Protein AF-A0A7W4DZJ8-F1 (afdb_monomer)

Structure (mmCIF, N/CA/C/O backbone):
data_AF-A0A7W4DZJ8-F1
#
_entry.id   AF-A0A7W4DZJ8-F1
#
loop_
_atom_site.group_PDB
_atom_site.id
_atom_site.type_symbol
_atom_site.label_atom_id
_atom_site.label_alt_id
_atom_site.label_comp_id
_atom_site.label_asym_id
_atom_site.label_entity_id
_atom_site.label_seq_id
_atom_site.pdbx_PDB_ins_code
_atom_site.Cartn_x
_atom_site.Cartn_y
_atom_site.Cartn_z
_atom_site.occupancy
_atom_site.B_iso_or_equiv
_atom_site.auth_seq_id
_atom_site.auth_comp_id
_atom_site.auth_asym_id
_atom_site.auth_atom_id
_atom_site.pdbx_PDB_model_num
ATOM 1 N N . MET A 1 1 ? 54.616 -57.781 -28.306 1.00 42.03 1 MET A N 1
ATOM 2 C CA . MET A 1 1 ? 53.336 -57.749 -27.559 1.00 42.03 1 MET A CA 1
ATOM 3 C C . MET A 1 1 ? 52.437 -56.735 -28.265 1.00 42.03 1 MET A C 1
ATOM 5 O O . MET A 1 1 ? 52.735 -55.557 -28.210 1.00 42.03 1 MET A O 1
ATOM 9 N N . LYS A 1 2 ? 51.812 -57.168 -29.366 1.00 42.47 2 LYS A N 1
ATOM 10 C CA . LYS A 1 2 ? 50.374 -57.467 -29.560 1.00 42.47 2 LYS A CA 1
ATOM 11 C C . LYS A 1 2 ? 49.484 -56.211 -29.502 1.00 42.47 2 LYS A C 1
ATOM 13 O O . LYS A 1 2 ? 49.205 -55.675 -28.442 1.00 42.47 2 LYS A O 1
ATOM 18 N N . LYS A 1 3 ? 49.121 -55.786 -30.716 1.00 45.34 3 LYS A N 1
ATOM 19 C CA . LYS A 1 3 ? 48.335 -54.623 -31.135 1.00 45.34 3 LYS A CA 1
ATOM 20 C C . LYS A 1 3 ? 46.878 -54.779 -30.687 1.00 45.34 3 LYS A C 1
ATOM 22 O O . LYS A 1 3 ? 46.276 -55.808 -30.988 1.00 45.34 3 LYS A O 1
ATOM 27 N N . THR A 1 4 ? 46.316 -53.776 -30.023 1.00 54.75 4 THR A N 1
ATOM 28 C CA . THR A 1 4 ? 44.876 -53.692 -29.753 1.00 54.75 4 THR A CA 1
ATOM 29 C C . THR A 1 4 ? 44.178 -53.023 -30.931 1.00 54.75 4 THR A C 1
ATOM 31 O O . THR A 1 4 ? 44.552 -51.942 -31.379 1.00 54.75 4 THR A O 1
ATOM 34 N N . VAL A 1 5 ? 43.216 -53.760 -31.473 1.00 51.88 5 VAL A N 1
ATOM 35 C CA . VAL A 1 5 ? 42.464 -53.492 -32.695 1.00 51.88 5 VAL A CA 1
ATOM 36 C C . VAL A 1 5 ? 41.168 -52.748 -32.368 1.00 51.88 5 VAL A C 1
ATOM 38 O O . VAL A 1 5 ? 40.548 -52.969 -31.332 1.00 51.88 5 VAL A O 1
ATOM 41 N N . LEU A 1 6 ? 40.803 -51.881 -33.310 1.00 42.62 6 LEU A N 1
ATOM 42 C CA . LEU A 1 6 ? 39.601 -51.066 -33.453 1.00 42.62 6 LEU A CA 1
ATOM 43 C C . LEU A 1 6 ? 38.335 -51.929 -33.666 1.00 42.62 6 LEU A C 1
ATOM 45 O O . LEU A 1 6 ? 38.299 -52.720 -34.604 1.00 42.62 6 LEU A O 1
ATOM 49 N N . VAL A 1 7 ? 37.296 -51.743 -32.849 1.00 45.31 7 VAL A N 1
ATOM 50 C CA . VAL A 1 7 ? 35.932 -52.313 -32.975 1.00 45.31 7 VAL A CA 1
ATOM 51 C C . VAL A 1 7 ? 35.029 -51.337 -32.197 1.00 45.31 7 VAL A C 1
ATOM 53 O O . VAL A 1 7 ? 35.380 -50.994 -31.077 1.00 45.31 7 VAL A O 1
ATOM 56 N N . LEU A 1 8 ? 33.889 -50.800 -32.629 1.00 42.22 8 LEU A N 1
ATOM 57 C CA . LEU A 1 8 ? 33.060 -50.932 -33.821 1.00 42.22 8 LEU A CA 1
ATOM 58 C C . LEU A 1 8 ? 31.988 -49.838 -33.680 1.00 42.22 8 LEU A C 1
ATOM 60 O O . LEU A 1 8 ? 31.251 -49.817 -32.697 1.00 42.22 8 LEU A O 1
ATOM 64 N N . GLY A 1 9 ? 31.925 -48.918 -34.638 1.00 46.25 9 GLY A N 1
ATOM 65 C CA . GLY A 1 9 ? 30.785 -48.022 -34.790 1.00 46.25 9 GLY A CA 1
ATOM 66 C C . GLY A 1 9 ? 29.652 -48.739 -35.520 1.00 46.25 9 GLY A C 1
ATOM 67 O O . GLY A 1 9 ? 29.878 -49.327 -36.575 1.00 46.25 9 GLY A O 1
ATOM 68 N N . CYS A 1 10 ? 28.443 -48.666 -34.969 1.00 44.75 10 CYS A N 1
ATOM 69 C CA . CYS A 1 10 ? 27.182 -48.806 -35.698 1.00 44.75 10 CYS A CA 1
ATOM 70 C C . CYS A 1 10 ? 26.068 -48.153 -34.873 1.00 44.75 10 CYS A C 1
ATOM 72 O O . CYS A 1 10 ? 25.378 -48.806 -34.095 1.00 44.75 10 CYS A O 1
ATOM 74 N N . LEU A 1 11 ? 25.921 -46.836 -35.028 1.00 44.94 11 LEU A N 1
ATOM 75 C CA . LEU A 1 11 ? 24.732 -46.111 -34.600 1.00 44.94 11 LEU A CA 1
ATOM 76 C C . LEU A 1 11 ? 23.752 -46.161 -35.777 1.00 44.94 11 LEU A C 1
ATOM 78 O O . LEU A 1 11 ? 23.861 -45.383 -36.722 1.00 44.94 11 LEU A O 1
ATOM 82 N N . LEU A 1 12 ? 22.855 -47.145 -35.756 1.00 47.66 12 LEU A N 1
ATOM 83 C CA . LEU A 1 12 ? 21.749 -47.256 -36.700 1.00 47.66 12 LEU A CA 1
ATOM 84 C C . LEU A 1 12 ? 20.459 -46.940 -35.938 1.00 47.66 12 LEU A C 1
ATOM 86 O O . LEU A 1 12 ? 19.881 -47.806 -35.289 1.00 47.66 12 LEU A O 1
ATOM 90 N N . ALA A 1 13 ? 20.019 -45.688 -36.005 1.00 53.75 13 ALA A N 1
ATOM 91 C CA . ALA A 1 13 ? 18.647 -45.311 -35.693 1.00 53.75 13 ALA A CA 1
ATOM 92 C C . ALA A 1 13 ? 18.117 -44.516 -36.885 1.00 53.75 13 ALA A C 1
ATOM 94 O O . ALA A 1 13 ? 18.217 -43.294 -36.956 1.00 53.75 13 ALA A O 1
ATOM 95 N N . ILE A 1 14 ? 17.611 -45.258 -37.867 1.00 57.06 14 ILE A N 1
ATOM 96 C CA . ILE A 1 14 ? 16.757 -44.724 -38.917 1.00 57.06 14 ILE A CA 1
ATOM 97 C C . ILE A 1 14 ? 15.360 -44.604 -38.304 1.00 57.06 14 ILE A C 1
ATOM 99 O O . ILE A 1 14 ? 14.692 -45.611 -38.084 1.00 57.06 14 ILE A O 1
ATOM 103 N N . GLY A 1 15 ? 14.934 -43.376 -38.028 1.00 46.50 15 GLY A N 1
ATOM 104 C CA . GLY A 1 15 ? 13.532 -43.026 -37.830 1.00 46.50 15 GLY A CA 1
ATOM 105 C C . GLY A 1 15 ? 13.077 -42.165 -39.001 1.00 46.50 15 GLY A C 1
ATOM 106 O O . GLY A 1 15 ? 13.267 -40.953 -38.981 1.00 46.50 15 GLY A O 1
ATOM 107 N N . PHE A 1 16 ? 12.519 -42.788 -40.041 1.00 53.34 16 PHE A N 1
ATOM 108 C CA . PHE A 1 16 ? 11.769 -42.079 -41.078 1.00 53.34 16 PHE A CA 1
ATOM 109 C C . PHE A 1 16 ? 10.323 -41.907 -40.628 1.00 53.34 16 PHE A C 1
ATOM 111 O O . PHE A 1 16 ? 9.666 -42.902 -40.348 1.00 53.34 16 PHE A O 1
ATOM 118 N N . SER A 1 17 ? 9.850 -40.663 -40.657 1.00 43.50 17 SER A N 1
ATOM 119 C CA . SER A 1 17 ? 8.515 -40.195 -41.076 1.00 43.50 17 SER A CA 1
ATOM 120 C C . SER A 1 17 ? 8.267 -38.900 -40.305 1.00 43.50 17 SER A C 1
ATOM 122 O O . SER A 1 17 ? 8.306 -38.910 -39.085 1.00 43.50 17 SER A O 1
ATOM 124 N N . SER A 1 18 ? 8.062 -37.737 -40.895 1.00 46.91 18 SER A N 1
ATOM 125 C CA . SER A 1 18 ? 7.479 -37.415 -42.187 1.00 46.91 18 SER A CA 1
ATOM 126 C C . SER A 1 18 ? 7.852 -35.969 -42.495 1.00 46.91 18 SER A C 1
ATOM 128 O O . SER A 1 18 ? 7.723 -35.107 -41.626 1.00 46.91 18 SER A O 1
ATOM 130 N N . VAL A 1 19 ? 8.251 -35.684 -43.734 1.00 52.53 19 VAL A N 1
ATOM 131 C CA . VAL A 1 19 ? 8.155 -34.324 -44.266 1.00 52.53 19 VAL A CA 1
ATOM 132 C C . VAL A 1 19 ? 6.667 -34.052 -44.449 1.00 52.53 19 VAL A C 1
ATOM 134 O O . VAL A 1 19 ? 6.079 -34.409 -45.465 1.00 52.53 19 VAL A O 1
ATOM 137 N N . SER A 1 20 ? 6.045 -33.480 -43.423 1.00 40.03 20 SER A N 1
ATOM 138 C CA . SER A 1 20 ? 4.845 -32.682 -43.615 1.00 40.03 20 SER A CA 1
ATOM 139 C C . SER A 1 20 ? 5.325 -31.247 -43.720 1.00 40.03 20 SER A C 1
ATOM 141 O O . SER A 1 20 ? 5.751 -30.646 -42.735 1.00 40.03 20 SER A O 1
ATOM 143 N N . CYS A 1 21 ? 5.329 -30.719 -44.942 1.00 53.19 21 CYS A N 1
ATOM 144 C CA . CYS A 1 21 ? 5.393 -29.287 -45.165 1.00 53.19 21 CYS A CA 1
ATOM 145 C C . CYS A 1 21 ? 4.094 -28.682 -44.629 1.00 53.19 21 CYS A C 1
ATOM 147 O O . CYS A 1 21 ? 3.178 -28.421 -45.401 1.00 53.19 21 CYS A O 1
ATOM 149 N N . ASN A 1 22 ? 4.013 -28.457 -43.320 1.00 42.78 22 ASN A N 1
ATOM 150 C CA . ASN A 1 22 ? 3.198 -27.367 -42.832 1.00 42.78 22 ASN A CA 1
ATOM 151 C C . ASN A 1 22 ? 4.156 -26.225 -42.542 1.00 42.78 22 ASN A C 1
ATOM 153 O O . ASN A 1 22 ? 5.030 -26.315 -41.681 1.00 42.78 22 ASN A O 1
ATOM 157 N N . ARG A 1 23 ? 4.035 -25.183 -43.353 1.00 50.84 23 ARG A N 1
ATOM 158 C CA . ARG A 1 23 ? 4.658 -23.893 -43.120 1.00 50.84 23 ARG A CA 1
ATOM 159 C C . ARG A 1 23 ? 3.919 -23.268 -41.941 1.00 50.84 23 ARG A C 1
ATOM 161 O O . ARG A 1 23 ? 3.026 -22.452 -42.125 1.00 50.84 23 ARG A O 1
ATOM 168 N N . ASP A 1 24 ? 4.215 -23.772 -40.753 1.00 48.94 24 ASP A N 1
ATOM 169 C CA . ASP A 1 24 ? 3.782 -23.183 -39.501 1.00 48.94 24 ASP A CA 1
ATOM 170 C C . ASP A 1 24 ? 4.838 -22.137 -39.159 1.00 48.94 24 ASP A C 1
ATOM 172 O O . ASP A 1 24 ? 5.795 -22.396 -38.429 1.00 48.94 24 ASP A O 1
ATOM 176 N N . ASP A 1 25 ? 4.729 -20.975 -39.812 1.00 55.88 25 ASP A N 1
ATOM 177 C CA . ASP A 1 25 ? 5.452 -19.761 -39.435 1.00 55.88 25 ASP A CA 1
ATOM 178 C C . ASP A 1 25 ? 4.869 -19.294 -38.087 1.00 55.88 25 ASP A C 1
ATOM 180 O O . 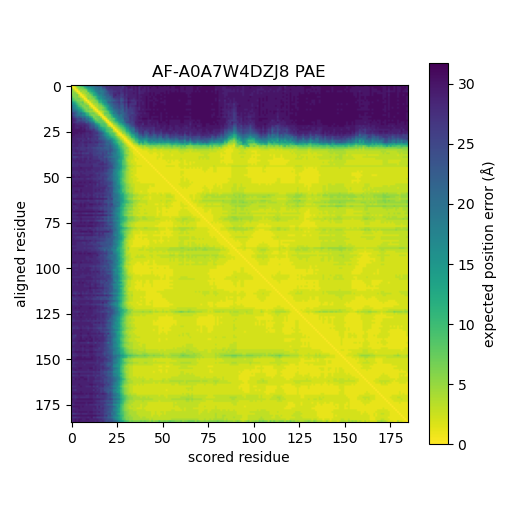ASP A 1 25 ? 4.180 -18.278 -37.983 1.00 55.88 25 ASP A O 1
ATOM 184 N N . GLY A 1 26 ? 5.105 -20.102 -37.050 1.00 52.28 26 GLY A N 1
ATOM 185 C CA . GLY A 1 26 ? 4.853 -19.780 -35.664 1.00 52.28 26 GLY A CA 1
ATOM 186 C C . GLY A 1 26 ? 5.760 -18.619 -35.317 1.00 52.28 26 GLY A C 1
ATOM 187 O O . GLY A 1 26 ? 6.958 -18.787 -35.081 1.00 52.28 26 GLY A O 1
ATOM 188 N N . MET A 1 27 ? 5.187 -17.419 -35.350 1.00 62.69 27 MET A N 1
ATOM 189 C CA . MET A 1 27 ? 5.759 -16.240 -34.722 1.00 62.69 27 MET A CA 1
ATOM 190 C C . MET A 1 27 ? 6.300 -16.681 -33.3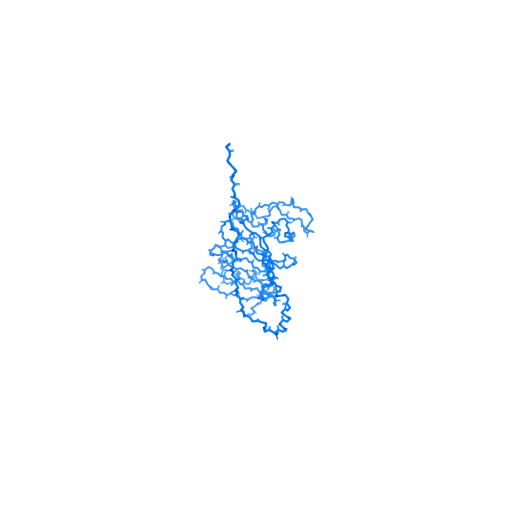53 1.00 62.69 27 MET A C 1
ATOM 192 O O . MET A 1 27 ? 5.555 -17.354 -32.637 1.00 62.69 27 MET A O 1
ATOM 196 N N . PRO A 1 28 ? 7.569 -16.400 -32.999 1.00 54.75 28 PRO A N 1
ATOM 197 C CA . PRO A 1 28 ? 8.095 -16.837 -31.717 1.00 54.75 28 PRO A CA 1
ATOM 198 C C . PRO A 1 28 ? 7.158 -16.302 -30.639 1.00 54.75 28 PRO A C 1
ATOM 200 O O . PRO A 1 28 ? 6.971 -15.091 -30.518 1.00 54.75 28 PRO A O 1
ATOM 203 N N . GLU A 1 29 ? 6.503 -17.217 -29.932 1.00 58.19 29 GLU A N 1
ATOM 204 C CA . GLU A 1 29 ? 5.637 -16.887 -28.816 1.00 58.19 29 GLU A CA 1
ATOM 205 C C . GLU A 1 29 ? 6.534 -16.188 -27.796 1.00 58.19 29 GLU A C 1
ATOM 207 O O . GLU A 1 29 ? 7.437 -16.797 -27.218 1.00 58.19 29 GLU A O 1
ATOM 212 N N . THR A 1 30 ? 6.393 -14.866 -27.678 1.00 61.78 30 THR A N 1
ATOM 213 C CA . THR A 1 30 ? 7.177 -14.078 -26.733 1.00 61.78 30 THR A CA 1
ATOM 214 C C . THR A 1 30 ? 6.799 -14.562 -25.344 1.00 61.78 30 THR A C 1
ATOM 216 O O . THR A 1 30 ? 5.754 -14.186 -24.819 1.00 61.78 30 THR A O 1
ATOM 219 N N . VAL A 1 31 ? 7.627 -15.427 -24.761 1.00 69.06 31 VAL A N 1
ATOM 220 C CA . VAL A 1 31 ? 7.410 -15.918 -23.404 1.00 69.06 31 VAL A CA 1
ATOM 221 C C . VAL A 1 31 ? 7.549 -14.720 -22.469 1.00 69.06 31 VAL A C 1
ATOM 223 O O . VAL A 1 31 ? 8.634 -14.169 -22.281 1.00 69.06 31 VAL A O 1
ATOM 226 N N . LEU A 1 32 ? 6.418 -14.282 -21.928 1.00 76.12 32 LEU A N 1
ATOM 227 C CA . LEU A 1 32 ? 6.341 -13.234 -20.924 1.00 76.12 32 LEU A CA 1
ATOM 228 C C . LEU A 1 32 ? 6.778 -13.852 -19.593 1.00 76.12 32 LEU A C 1
ATOM 230 O O . LEU A 1 32 ? 6.032 -14.616 -18.987 1.00 76.12 32 LEU A O 1
ATOM 234 N N . VAL A 1 33 ? 8.018 -13.577 -19.185 1.00 82.69 33 VAL A N 1
ATOM 235 C CA . VAL A 1 33 ? 8.611 -14.115 -17.953 1.00 82.69 33 VAL A CA 1
ATOM 236 C C . VAL A 1 33 ? 8.757 -13.001 -16.928 1.00 82.69 33 VAL A C 1
ATOM 238 O O . VAL A 1 33 ? 9.335 -11.954 -17.225 1.00 82.69 33 VAL A O 1
ATOM 241 N N . ASP A 1 34 ? 8.238 -13.236 -15.727 1.00 89.88 34 ASP A N 1
ATOM 242 C CA . ASP A 1 34 ? 8.450 -12.357 -14.582 1.00 89.88 34 ASP A CA 1
ATOM 243 C C . ASP A 1 34 ? 9.920 -12.393 -14.148 1.00 89.88 34 ASP A C 1
ATOM 245 O O . ASP A 1 34 ? 10.561 -13.446 -14.121 1.00 89.88 34 ASP A O 1
ATOM 249 N N . THR A 1 35 ? 10.460 -11.238 -13.772 1.00 94.62 35 THR A N 1
ATOM 250 C CA . THR A 1 35 ? 11.885 -11.085 -13.475 1.00 94.62 35 THR A CA 1
ATOM 251 C C . THR A 1 35 ? 12.092 -10.697 -12.022 1.00 94.62 35 THR A C 1
ATOM 253 O O . THR A 1 35 ? 11.618 -9.650 -11.584 1.00 94.62 35 THR A O 1
ATOM 256 N N . THR A 1 36 ? 12.871 -11.480 -11.277 1.00 97.00 36 THR A N 1
ATOM 257 C CA . THR A 1 36 ? 13.382 -11.052 -9.968 1.00 97.00 36 THR A CA 1
ATOM 258 C C . THR A 1 36 ? 14.365 -9.898 -10.152 1.00 97.00 36 THR A C 1
ATOM 260 O O . THR A 1 36 ? 15.336 -10.022 -10.898 1.00 97.00 36 THR A O 1
ATOM 263 N N . ILE A 1 37 ? 14.133 -8.789 -9.456 1.00 97.44 37 ILE A N 1
ATOM 264 C CA . ILE A 1 37 ? 14.987 -7.592 -9.477 1.00 97.44 37 ILE A CA 1
ATOM 265 C C . ILE A 1 37 ? 15.454 -7.250 -8.060 1.00 97.44 37 ILE A C 1
ATOM 267 O O . ILE A 1 37 ? 14.989 -7.838 -7.082 1.00 97.44 37 ILE A O 1
ATOM 271 N N . GLN A 1 38 ? 16.382 -6.306 -7.924 1.00 97.75 38 GLN A N 1
ATOM 272 C CA . GLN A 1 38 ? 16.761 -5.786 -6.614 1.00 97.75 38 GLN A CA 1
ATOM 273 C C . GLN A 1 38 ? 15.809 -4.664 -6.189 1.00 97.75 38 GLN A C 1
ATOM 275 O O . GLN A 1 38 ? 15.272 -3.927 -7.012 1.00 97.75 38 GLN A O 1
ATOM 280 N N . ARG A 1 39 ? 15.649 -4.466 -4.875 1.00 97.56 39 ARG A N 1
ATOM 281 C CA . ARG A 1 39 ? 14.892 -3.329 -4.317 1.00 97.56 39 ARG A CA 1
ATOM 282 C C . ARG A 1 39 ? 15.406 -1.977 -4.826 1.00 97.56 39 ARG A C 1
ATOM 284 O O . ARG A 1 39 ? 14.614 -1.067 -5.029 1.00 97.56 39 ARG A O 1
ATOM 291 N N . SER A 1 40 ? 16.714 -1.860 -5.061 1.00 97.06 40 SER A N 1
ATOM 292 C CA . SER A 1 40 ? 17.349 -0.658 -5.618 1.00 97.06 40 SER A CA 1
ATOM 293 C C . SER A 1 40 ? 16.912 -0.323 -7.044 1.00 97.06 40 SER A C 1
ATOM 295 O O . SER A 1 40 ? 17.101 0.812 -7.471 1.00 97.06 40 SER A O 1
ATOM 297 N N . ASP A 1 41 ? 16.348 -1.292 -7.767 1.00 97.69 41 ASP A N 1
ATOM 298 C CA . ASP A 1 41 ? 15.883 -1.117 -9.143 1.00 97.69 41 ASP A CA 1
ATOM 299 C C . ASP A 1 41 ? 14.440 -0.582 -9.194 1.00 97.69 41 ASP A C 1
ATOM 301 O O . ASP A 1 41 ? 13.943 -0.229 -10.265 1.00 97.69 41 ASP A O 1
ATOM 305 N N . LEU A 1 42 ? 13.753 -0.512 -8.045 1.00 98.44 42 LEU A N 1
ATOM 306 C CA . LEU A 1 42 ? 12.418 0.067 -7.953 1.00 98.44 42 LEU A CA 1
ATOM 307 C C . LEU A 1 42 ? 12.450 1.585 -8.179 1.00 98.44 42 LEU A C 1
ATOM 309 O O . LEU A 1 42 ? 13.406 2.266 -7.791 1.00 98.44 42 LEU A O 1
ATOM 313 N N . PRO A 1 43 ? 11.357 2.159 -8.712 1.00 98.44 43 PRO A N 1
ATOM 314 C CA . PRO A 1 43 ? 11.128 3.592 -8.622 1.00 98.44 43 PRO A CA 1
ATOM 315 C C . PRO A 1 43 ? 11.275 4.087 -7.176 1.00 98.44 43 PRO A C 1
ATOM 317 O O . PRO A 1 43 ? 10.792 3.470 -6.228 1.00 98.44 43 PRO A O 1
ATOM 320 N N . LYS A 1 44 ? 11.928 5.233 -6.989 1.00 98.25 44 LYS A N 1
ATOM 321 C CA . LYS A 1 44 ? 12.272 5.737 -5.649 1.00 98.25 44 LYS A CA 1
ATOM 322 C C . LYS A 1 44 ? 11.054 6.048 -4.778 1.00 98.25 44 LYS A C 1
ATOM 324 O O . LYS A 1 44 ? 11.122 5.914 -3.565 1.00 98.25 44 LYS A O 1
ATOM 329 N N . ASN A 1 45 ? 9.938 6.445 -5.381 1.00 96.31 45 ASN A N 1
ATOM 330 C CA . ASN A 1 45 ? 8.657 6.619 -4.694 1.00 96.31 45 ASN A CA 1
ATOM 331 C C . ASN A 1 45 ? 8.040 5.288 -4.229 1.00 96.31 45 ASN A C 1
ATOM 333 O O . ASN A 1 45 ? 7.404 5.268 -3.178 1.00 96.31 45 ASN A O 1
ATOM 337 N N . ALA A 1 46 ? 8.278 4.178 -4.936 1.00 98.50 46 ALA A N 1
ATOM 338 C CA . ALA A 1 46 ? 7.924 2.848 -4.442 1.00 98.50 46 ALA A CA 1
ATOM 339 C C . ALA A 1 46 ? 8.798 2.471 -3.238 1.00 98.50 46 ALA A C 1
ATOM 341 O O . ALA A 1 46 ? 8.282 2.085 -2.188 1.00 98.50 46 ALA A O 1
ATOM 342 N N . ASP A 1 47 ? 10.119 2.669 -3.347 1.00 98.62 47 ASP A N 1
ATOM 343 C CA . ASP A 1 47 ? 11.029 2.417 -2.225 1.00 98.62 47 ASP A CA 1
ATOM 344 C C . ASP A 1 47 ? 10.764 3.335 -1.023 1.00 98.62 47 ASP A C 1
ATOM 346 O O . ASP A 1 47 ? 10.960 2.929 0.119 1.00 98.62 47 ASP A O 1
ATOM 350 N N . HIS A 1 48 ? 10.272 4.554 -1.253 1.00 98.62 48 HIS A N 1
ATOM 351 C CA . HIS A 1 48 ? 9.869 5.473 -0.194 1.00 98.62 48 HIS A CA 1
ATOM 352 C C . HIS A 1 48 ? 8.744 4.883 0.671 1.00 98.62 48 HIS A C 1
ATOM 354 O O . HIS A 1 48 ? 8.861 4.923 1.894 1.00 98.62 48 HIS A O 1
ATOM 360 N N . LEU A 1 49 ? 7.710 4.276 0.069 1.00 98.62 49 LEU A N 1
ATOM 361 C CA . LEU A 1 49 ? 6.655 3.582 0.823 1.00 98.62 49 LEU A CA 1
ATOM 362 C C . LEU A 1 49 ? 7.213 2.384 1.601 1.00 98.62 49 LEU A C 1
ATOM 364 O O . LEU A 1 49 ? 6.919 2.226 2.784 1.00 98.62 49 LEU A O 1
ATOM 368 N N . ILE A 1 50 ? 8.064 1.568 0.975 1.00 98.75 50 ILE A N 1
ATOM 369 C CA . ILE A 1 50 ? 8.678 0.417 1.656 1.00 98.75 50 ILE A CA 1
ATOM 370 C C . ILE A 1 50 ? 9.508 0.899 2.853 1.00 98.75 50 ILE A C 1
ATOM 372 O O . ILE A 1 50 ? 9.323 0.425 3.969 1.00 98.75 50 ILE A O 1
ATOM 376 N N . ALA A 1 51 ? 10.385 1.883 2.652 1.00 98.56 51 ALA A N 1
ATOM 377 C CA . ALA A 1 51 ? 11.211 2.461 3.708 1.00 98.56 51 ALA A CA 1
ATOM 378 C C . ALA A 1 51 ? 10.360 3.063 4.836 1.00 98.56 51 ALA A C 1
ATOM 380 O O . ALA A 1 51 ? 10.651 2.853 6.015 1.00 98.56 51 ALA A O 1
ATOM 381 N N . SER A 1 52 ? 9.274 3.748 4.468 1.00 98.50 52 SER A N 1
ATOM 382 C CA . SER A 1 52 ? 8.285 4.291 5.392 1.00 98.50 52 SER A CA 1
ATOM 383 C C . SER A 1 52 ? 7.697 3.196 6.284 1.00 98.50 52 SER A C 1
ATOM 385 O O . SER A 1 52 ? 7.738 3.333 7.507 1.00 98.50 52 SER A O 1
ATOM 387 N N . MET A 1 53 ? 7.255 2.082 5.696 1.00 98.69 53 MET A N 1
ATOM 388 C CA . MET A 1 53 ? 6.708 0.930 6.416 1.00 98.69 53 MET A CA 1
ATOM 389 C C . MET A 1 53 ? 7.734 0.215 7.296 1.00 98.69 53 MET A C 1
ATOM 391 O O . MET A 1 53 ? 7.372 -0.304 8.349 1.00 98.69 53 MET A O 1
ATOM 395 N N . LEU A 1 54 ? 9.005 0.175 6.894 1.00 98.62 54 LEU A N 1
ATOM 396 C CA . LEU A 1 54 ? 10.063 -0.532 7.623 1.00 98.62 54 LEU A CA 1
ATOM 397 C C . LEU A 1 54 ? 10.746 0.316 8.712 1.00 98.62 54 LEU A C 1
ATOM 399 O O . LEU A 1 54 ? 11.624 -0.184 9.412 1.00 98.62 54 LEU A O 1
ATOM 403 N N . GLY A 1 55 ? 10.359 1.586 8.881 1.00 98.19 55 GLY A N 1
ATOM 404 C CA . GLY A 1 55 ? 11.011 2.482 9.846 1.00 98.19 55 GLY A CA 1
ATOM 405 C C . GLY A 1 55 ? 12.401 2.958 9.408 1.00 98.19 55 GLY A C 1
ATOM 406 O O . GLY A 1 55 ? 13.164 3.481 10.216 1.00 98.19 55 GLY A O 1
ATOM 407 N N . GLU A 1 56 ? 12.750 2.775 8.135 1.00 98.00 56 GLU A N 1
ATOM 408 C CA . GLU A 1 56 ? 14.020 3.215 7.555 1.00 98.00 56 GLU A CA 1
ATOM 409 C C . GLU A 1 56 ? 13.990 4.716 7.230 1.00 98.00 56 GLU A C 1
ATOM 411 O O . GLU A 1 56 ? 12.903 5.280 7.061 1.00 98.00 56 GLU A O 1
ATOM 416 N N . PRO A 1 57 ? 15.156 5.369 7.044 1.00 98.25 57 PRO A N 1
ATOM 417 C CA . PRO A 1 57 ? 15.207 6.676 6.404 1.00 98.25 57 PRO A CA 1
ATOM 418 C C . PRO A 1 57 ? 14.475 6.664 5.058 1.00 98.25 57 PRO A C 1
ATOM 420 O O . PRO A 1 57 ? 14.673 5.767 4.234 1.00 98.25 57 PRO A O 1
ATOM 423 N N . ILE A 1 58 ? 13.644 7.674 4.834 1.00 98.44 58 ILE A N 1
ATOM 424 C CA . ILE A 1 58 ? 12.830 7.830 3.631 1.00 98.44 58 ILE A CA 1
ATOM 425 C C . ILE A 1 58 ? 13.464 8.840 2.673 1.00 98.44 58 ILE A C 1
ATOM 427 O O . ILE A 1 58 ? 14.434 9.534 3.000 1.00 98.44 58 ILE A O 1
ATOM 431 N N . TYR A 1 59 ? 12.924 8.900 1.457 1.00 98.38 59 TYR A N 1
ATOM 432 C CA . TYR A 1 59 ? 13.339 9.916 0.499 1.00 98.38 59 TYR A CA 1
ATOM 433 C C . TYR A 1 59 ? 12.799 11.303 0.859 1.00 98.38 59 TYR A C 1
ATOM 435 O O . TYR A 1 59 ? 11.713 11.424 1.420 1.00 98.38 59 TYR A O 1
ATOM 443 N N . ASP A 1 60 ? 13.533 12.343 0.472 1.00 96.94 60 ASP A N 1
ATOM 444 C CA . ASP A 1 60 ? 13.005 13.705 0.387 1.00 96.94 60 A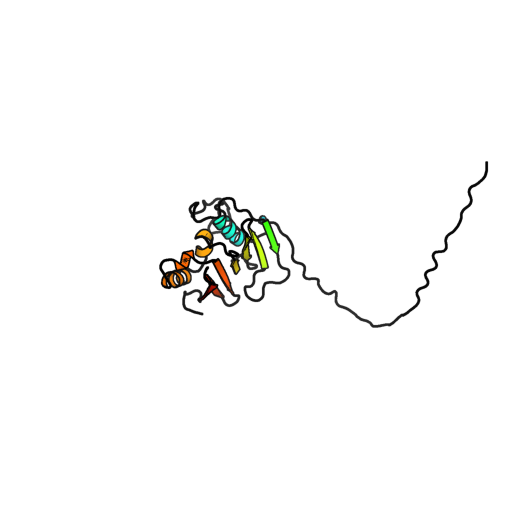SP A CA 1
ATOM 445 C C . ASP A 1 60 ? 11.792 13.809 -0.566 1.00 96.94 6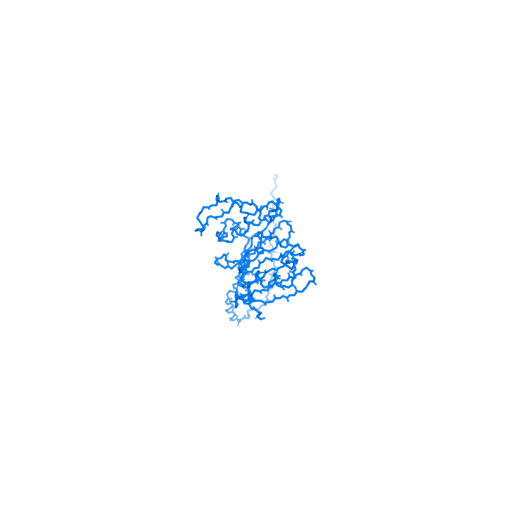0 ASP A C 1
ATOM 447 O O . ASP A 1 60 ? 11.483 12.896 -1.336 1.00 96.94 60 ASP A O 1
ATOM 451 N N . ALA A 1 61 ? 11.093 14.947 -0.521 1.00 94.19 61 ALA A N 1
ATOM 452 C CA . ALA A 1 61 ? 9.888 15.185 -1.322 1.00 94.19 61 ALA A CA 1
ATOM 453 C C . ALA A 1 61 ? 10.132 15.132 -2.844 1.00 94.19 61 ALA A C 1
ATOM 455 O O . ALA A 1 61 ? 9.194 14.953 -3.618 1.00 94.19 61 ALA A O 1
ATOM 456 N N . THR A 1 62 ? 11.382 15.294 -3.281 1.00 95.62 62 THR A N 1
ATOM 457 C CA . THR A 1 62 ? 11.794 15.237 -4.688 1.00 95.62 62 THR A CA 1
ATOM 458 C C . THR A 1 62 ? 12.272 13.849 -5.112 1.00 95.62 62 THR A C 1
ATOM 460 O O . THR A 1 62 ? 12.674 13.668 -6.261 1.00 95.62 62 THR A O 1
ATOM 463 N N . PHE A 1 63 ? 12.233 12.861 -4.212 1.00 95.69 63 PHE A N 1
ATOM 464 C CA . PHE A 1 63 ? 12.759 11.515 -4.425 1.00 95.69 63 PHE A CA 1
ATOM 465 C C . PHE A 1 63 ? 14.213 11.523 -4.925 1.00 95.69 63 PHE A C 1
ATOM 467 O O . PHE A 1 63 ? 14.602 10.779 -5.825 1.00 95.69 63 PHE A O 1
ATOM 474 N N . THR A 1 64 ? 15.056 12.381 -4.361 1.00 95.19 64 THR A N 1
ATOM 475 C CA . THR A 1 64 ? 16.471 12.503 -4.732 1.00 95.19 64 THR A CA 1
ATOM 476 C C . THR A 1 64 ? 17.386 11.830 -3.726 1.00 95.19 64 THR A C 1
ATOM 478 O O . THR A 1 64 ? 18.193 10.991 -4.136 1.00 95.19 64 THR A O 1
ATOM 481 N N . SER A 1 65 ? 17.206 12.118 -2.436 1.00 96.31 65 SER A N 1
ATOM 482 C CA . SER A 1 65 ? 18.075 11.656 -1.348 1.00 96.31 65 SER A CA 1
ATOM 483 C C . SER A 1 65 ? 17.294 10.825 -0.338 1.00 96.31 65 SER A C 1
ATOM 485 O O . SER A 1 65 ? 16.228 11.247 0.095 1.00 96.31 65 SER A O 1
ATOM 487 N N . LYS A 1 66 ? 17.833 9.666 0.063 1.00 97.44 66 LYS A N 1
ATOM 488 C CA . LYS A 1 66 ? 17.242 8.773 1.076 1.00 97.44 66 LYS A CA 1
ATOM 489 C C . LYS A 1 66 ? 17.928 8.959 2.430 1.00 97.44 66 LYS A C 1
ATOM 491 O O . LYS A 1 66 ? 18.769 8.161 2.835 1.00 97.44 66 LYS A O 1
ATOM 496 N N . ASN A 1 67 ? 17.631 10.071 3.085 1.00 97.44 67 ASN A N 1
ATOM 497 C CA . ASN A 1 67 ? 18.247 10.474 4.352 1.00 97.44 67 ASN A CA 1
ATOM 498 C C . ASN A 1 67 ? 17.275 11.195 5.295 1.00 97.44 67 ASN A C 1
ATOM 500 O O . ASN A 1 67 ? 17.692 11.663 6.353 1.00 97.44 67 ASN A O 1
ATOM 504 N N . VAL A 1 68 ? 15.999 11.305 4.922 1.00 98.19 68 VAL A N 1
ATOM 505 C CA . VAL A 1 68 ? 14.986 11.947 5.754 1.00 98.19 68 VAL A C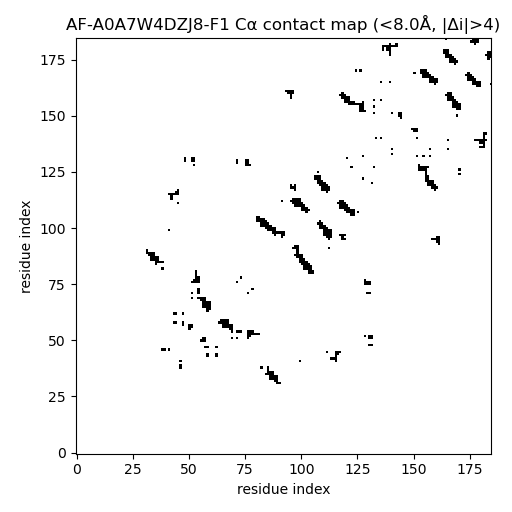A 1
ATOM 506 C C . VAL A 1 68 ? 14.564 10.971 6.843 1.00 98.19 68 VAL A C 1
ATOM 508 O O . VAL A 1 68 ? 14.300 9.800 6.571 1.00 98.19 68 VAL A O 1
ATOM 511 N N . THR A 1 69 ? 14.512 11.441 8.087 1.00 98.19 69 THR A N 1
ATOM 512 C CA . THR A 1 69 ? 14.021 10.639 9.210 1.00 98.19 69 THR A CA 1
ATOM 513 C C . THR A 1 69 ? 12.591 10.183 8.943 1.00 98.19 69 THR A C 1
ATOM 515 O O . THR A 1 69 ? 11.747 10.976 8.528 1.00 98.19 69 THR A O 1
ATOM 518 N N . ASN A 1 70 ? 12.318 8.907 9.205 1.00 98.06 70 ASN A N 1
ATOM 519 C CA . ASN A 1 70 ? 10.972 8.366 9.113 1.00 98.06 70 ASN A CA 1
ATOM 520 C C . ASN A 1 70 ? 10.041 9.087 10.111 1.00 98.06 70 ASN A C 1
ATOM 522 O O . ASN A 1 70 ? 10.380 9.146 11.296 1.00 98.06 70 ASN A O 1
ATOM 526 N N . PRO A 1 71 ? 8.902 9.654 9.674 1.00 97.62 71 PRO A N 1
ATOM 527 C CA . PRO A 1 71 ? 8.018 10.407 10.559 1.00 97.62 71 PRO A CA 1
ATOM 528 C C . PRO A 1 71 ? 7.176 9.508 11.473 1.00 97.62 71 PRO A C 1
ATOM 530 O O . PRO A 1 71 ? 6.594 10.004 12.437 1.00 97.62 71 PRO A O 1
ATOM 533 N N . PHE A 1 72 ? 7.087 8.208 11.182 1.00 98.19 72 PHE A N 1
ATOM 534 C CA . PHE A 1 72 ? 6.268 7.272 11.942 1.00 98.19 72 PHE A CA 1
ATOM 535 C C . PHE A 1 72 ? 7.025 6.742 13.160 1.00 98.19 72 PHE A C 1
ATOM 537 O O . PHE A 1 72 ? 8.223 6.456 13.115 1.00 98.19 72 PHE A O 1
ATOM 544 N N . SER A 1 73 ? 6.308 6.598 14.273 1.00 97.31 73 SER A N 1
ATOM 545 C CA . SER A 1 73 ? 6.865 6.025 15.495 1.00 97.31 73 SER A CA 1
ATOM 546 C C . SER A 1 73 ? 7.147 4.525 15.330 1.00 97.31 73 SER A C 1
ATOM 548 O O . SER A 1 73 ? 6.608 3.860 14.446 1.00 97.31 73 SER A O 1
ATOM 550 N N . ALA A 1 74 ? 7.939 3.950 16.241 1.00 95.75 74 ALA A N 1
ATOM 551 C CA . ALA A 1 74 ? 8.258 2.519 16.225 1.00 95.75 74 ALA A CA 1
ATOM 552 C C . ALA A 1 74 ? 7.015 1.601 16.305 1.00 95.75 74 ALA A C 1
ATOM 554 O O . ALA A 1 74 ? 7.046 0.480 15.793 1.00 95.75 74 ALA A O 1
ATOM 555 N N . SER A 1 75 ? 5.918 2.057 16.930 1.00 96.81 75 SER A N 1
ATOM 556 C CA . SER A 1 75 ? 4.654 1.305 16.981 1.00 96.81 75 SER A CA 1
ATOM 557 C C . SER A 1 75 ? 3.914 1.319 15.644 1.00 96.81 75 SER A C 1
ATOM 559 O O . SER A 1 75 ? 3.261 0.330 15.313 1.00 96.81 75 SER A O 1
ATOM 561 N N . GLU A 1 76 ? 4.099 2.372 14.848 1.00 98.25 76 GLU A N 1
ATOM 562 C CA . GLU A 1 76 ? 3.431 2.603 13.565 1.00 98.25 76 GLU A CA 1
ATOM 563 C C . GLU A 1 76 ? 4.231 2.129 12.342 1.00 98.25 76 GLU A C 1
ATOM 565 O O . GLU A 1 76 ? 3.809 2.331 11.205 1.00 98.25 76 GLU A O 1
ATOM 570 N N . VAL A 1 77 ? 5.345 1.423 12.558 1.00 98.62 77 VAL A N 1
ATOM 571 C CA . VAL A 1 77 ? 6.164 0.776 11.514 1.00 98.62 77 VAL A CA 1
ATOM 572 C C . VAL A 1 77 ? 6.401 -0.703 11.813 1.00 98.62 77 VAL A C 1
ATOM 574 O O . VAL A 1 77 ? 6.266 -1.168 12.947 1.00 98.62 77 VAL A O 1
ATOM 577 N N . TYR A 1 78 ? 6.778 -1.480 10.806 1.00 98.25 78 TYR A N 1
ATOM 578 C CA . TYR A 1 78 ? 7.090 -2.904 10.919 1.00 98.25 78 TYR A CA 1
ATOM 579 C C . TYR A 1 78 ? 8.566 -3.122 11.282 1.00 98.25 78 TYR A C 1
ATOM 581 O O . TYR A 1 78 ? 9.372 -3.576 10.474 1.00 98.25 78 TYR A O 1
ATOM 589 N N . THR A 1 79 ? 8.927 -2.784 12.522 1.00 96.06 79 THR A N 1
ATOM 590 C CA . THR A 1 79 ? 10.306 -2.910 13.024 1.00 96.06 79 THR A CA 1
ATOM 591 C C . THR A 1 79 ? 10.833 -4.344 12.881 1.00 96.06 79 THR A C 1
ATOM 593 O O . THR A 1 79 ? 10.183 -5.295 13.311 1.00 96.06 79 THR A O 1
ATOM 596 N N . GLY A 1 80 ? 12.030 -4.497 12.306 1.00 95.88 80 GLY A N 1
ATOM 597 C CA . GLY A 1 80 ? 12.691 -5.795 12.113 1.00 95.88 80 GLY A CA 1
ATOM 598 C C . GLY A 1 80 ? 12.191 -6.602 10.909 1.00 95.88 80 GLY A C 1
ATOM 599 O O . GLY A 1 80 ? 12.732 -7.672 10.632 1.00 95.88 80 GLY A O 1
ATOM 600 N N . VAL A 1 81 ? 11.193 -6.098 10.179 1.00 98.44 81 VAL A N 1
ATOM 601 C CA . VAL A 1 81 ? 10.740 -6.688 8.916 1.00 98.44 81 VAL A CA 1
ATOM 602 C C . VAL A 1 81 ? 11.685 -6.278 7.787 1.00 98.44 81 VAL A C 1
ATOM 604 O O . VAL A 1 81 ? 12.240 -5.182 7.781 1.00 98.44 81 VAL A O 1
ATOM 607 N N . THR A 1 82 ? 11.888 -7.177 6.829 1.00 98.31 82 THR A N 1
ATOM 608 C CA . THR A 1 82 ? 12.774 -6.980 5.677 1.00 98.31 82 THR A CA 1
ATOM 609 C C . THR A 1 82 ? 12.046 -7.318 4.382 1.00 98.31 82 THR A C 1
ATOM 611 O O . THR A 1 82 ? 11.037 -8.019 4.392 1.00 98.31 82 THR A O 1
ATOM 614 N N . VAL A 1 83 ? 12.555 -6.829 3.250 1.00 98.69 83 VAL A N 1
ATOM 615 C CA . VAL A 1 83 ? 12.092 -7.262 1.923 1.00 98.69 83 VAL A CA 1
ATOM 616 C C . VAL A 1 83 ? 12.670 -8.645 1.622 1.00 98.69 83 VAL A C 1
ATOM 618 O O . VAL A 1 83 ? 13.885 -8.826 1.697 1.00 98.69 83 VAL A O 1
ATOM 621 N N . THR A 1 84 ? 11.817 -9.611 1.281 1.00 98.44 84 THR A N 1
ATOM 622 C CA . THR A 1 84 ? 12.222 -10.983 0.932 1.00 98.44 84 THR A CA 1
ATOM 623 C C . THR A 1 84 ? 12.315 -11.200 -0.571 1.00 98.44 84 THR A C 1
ATOM 625 O O . THR A 1 84 ? 13.194 -11.934 -1.020 1.00 98.44 84 THR A O 1
ATOM 628 N N . SER A 1 85 ? 11.461 -10.548 -1.360 1.00 98.38 85 SER A N 1
ATOM 629 C CA . SER A 1 85 ? 11.532 -10.593 -2.820 1.00 98.38 85 SER A CA 1
ATOM 630 C C . SER A 1 85 ? 11.023 -9.308 -3.463 1.00 98.38 85 SER A C 1
ATOM 632 O O . SER A 1 85 ? 10.178 -8.600 -2.910 1.00 98.38 85 SER A O 1
ATOM 634 N N . VAL A 1 86 ? 11.559 -9.023 -4.651 1.00 98.69 86 VAL A N 1
ATOM 635 C CA . VAL A 1 86 ? 11.061 -7.994 -5.562 1.00 98.69 86 VAL A CA 1
ATOM 636 C C . VAL A 1 86 ? 10.983 -8.605 -6.954 1.00 98.69 86 VAL A C 1
ATOM 638 O O . VAL A 1 86 ? 11.980 -9.095 -7.486 1.00 98.69 86 VAL A O 1
ATOM 641 N N . THR A 1 87 ? 9.797 -8.563 -7.544 1.00 98.56 87 THR A N 1
ATOM 642 C CA . THR A 1 87 ? 9.501 -9.170 -8.841 1.00 98.56 87 THR A CA 1
ATOM 643 C C . THR A 1 87 ? 8.924 -8.114 -9.764 1.00 98.56 87 THR A C 1
ATOM 645 O O . THR A 1 87 ? 7.983 -7.413 -9.402 1.00 98.56 87 THR A O 1
ATOM 648 N N . ARG A 1 88 ? 9.465 -8.005 -10.974 1.00 98.12 88 ARG A N 1
ATOM 649 C CA . ARG A 1 88 ? 8.865 -7.252 -12.069 1.00 98.12 88 ARG A CA 1
ATOM 650 C C . ARG A 1 88 ? 8.033 -8.201 -12.920 1.00 98.12 88 ARG A C 1
ATOM 652 O O . ARG A 1 88 ? 8.579 -9.123 -13.517 1.00 98.12 88 ARG A O 1
ATOM 659 N N . LEU A 1 89 ? 6.737 -7.947 -12.989 1.00 97.31 89 LEU A N 1
ATOM 660 C CA . LEU A 1 89 ? 5.802 -8.710 -13.798 1.00 97.31 89 LEU A CA 1
ATOM 661 C C . LEU A 1 89 ? 6.035 -8.449 -15.284 1.00 97.31 89 LEU A C 1
ATOM 663 O O . LEU A 1 89 ? 6.301 -7.316 -15.701 1.00 97.31 89 LEU A O 1
ATOM 667 N N . ALA A 1 90 ? 5.888 -9.492 -16.092 1.00 95.06 90 ALA A N 1
ATOM 668 C CA . ALA A 1 90 ? 5.965 -9.385 -17.541 1.00 95.06 90 ALA A CA 1
ATOM 669 C C . ALA A 1 90 ? 4.767 -8.625 -18.128 1.00 95.06 90 ALA A C 1
ATOM 671 O O . ALA A 1 90 ? 4.900 -7.926 -19.131 1.00 95.06 90 ALA A O 1
ATOM 672 N N . THR A 1 91 ? 3.607 -8.736 -17.475 1.00 95.19 91 THR A N 1
ATOM 673 C CA . THR A 1 91 ? 2.382 -8.003 -17.810 1.00 95.19 91 THR A CA 1
ATOM 674 C C . THR A 1 91 ? 1.875 -7.274 -16.576 1.00 95.19 91 THR A C 1
ATOM 676 O O . THR A 1 91 ? 1.852 -7.842 -15.486 1.00 95.19 91 THR A O 1
ATOM 679 N N . ALA A 1 92 ? 1.451 -6.021 -16.744 1.00 97.56 92 ALA A N 1
ATOM 680 C CA . ALA A 1 92 ? 0.800 -5.289 -15.667 1.00 97.56 92 ALA A CA 1
ATOM 681 C C . ALA A 1 92 ? -0.478 -6.017 -15.231 1.00 97.56 92 ALA A C 1
ATOM 683 O O . ALA A 1 92 ? -1.244 -6.494 -16.069 1.00 97.56 92 ALA A O 1
ATOM 684 N N . ASN A 1 93 ? -0.738 -6.062 -13.927 1.00 97.88 93 ASN A N 1
ATOM 685 C CA . ASN A 1 93 ? -2.011 -6.546 -13.415 1.00 97.88 93 ASN A CA 1
ATOM 686 C C . ASN A 1 93 ? -3.160 -5.720 -14.029 1.00 97.88 93 ASN A C 1
ATOM 688 O O . ASN A 1 93 ? -3.121 -4.490 -14.008 1.00 97.88 93 ASN A O 1
ATOM 692 N N . ALA A 1 94 ? -4.171 -6.388 -14.583 1.00 97.56 94 ALA A N 1
ATOM 693 C CA . ALA A 1 94 ? -5.238 -5.720 -15.329 1.00 97.56 94 ALA A CA 1
ATOM 694 C C . ALA A 1 94 ? -6.142 -4.837 -14.446 1.00 97.56 94 ALA A C 1
ATOM 696 O O . ALA A 1 94 ? -6.635 -3.805 -14.904 1.00 97.56 94 ALA A O 1
ATOM 697 N N . ASP A 1 95 ? -6.324 -5.207 -13.178 1.00 97.50 95 ASP A N 1
ATOM 698 C CA . ASP A 1 95 ? -7.271 -4.555 -12.271 1.00 97.50 95 ASP A CA 1
ATOM 699 C C . ASP A 1 95 ? -6.680 -3.295 -11.633 1.00 97.50 95 ASP A C 1
ATOM 701 O O . ASP A 1 95 ? -7.350 -2.267 -11.518 1.00 97.50 95 ASP A O 1
ATOM 705 N N . ASN A 1 96 ? -5.406 -3.355 -11.238 1.00 98.00 96 ASN A N 1
ATOM 706 C CA . ASN A 1 96 ? -4.745 -2.295 -10.472 1.00 98.00 96 ASN A CA 1
ATOM 707 C C . ASN A 1 96 ? -3.477 -1.732 -11.134 1.00 98.00 96 ASN A C 1
ATOM 709 O O . ASN A 1 96 ? -2.926 -0.739 -10.661 1.00 98.00 96 ASN A O 1
ATOM 713 N N . GLY A 1 97 ? -3.020 -2.306 -12.247 1.00 98.25 97 GLY A N 1
ATOM 714 C CA . GLY A 1 97 ? -1.859 -1.824 -12.994 1.00 98.25 97 GLY A CA 1
ATOM 715 C C . GLY A 1 97 ? -0.510 -2.096 -12.324 1.00 98.25 97 GLY A C 1
ATOM 716 O O . GLY A 1 97 ? 0.487 -1.500 -12.737 1.00 98.25 97 GLY A O 1
ATOM 717 N N . ALA A 1 98 ? -0.450 -2.946 -11.293 1.00 98.56 98 ALA A N 1
ATOM 718 C CA . ALA A 1 98 ? 0.810 -3.327 -10.663 1.00 98.56 98 ALA A CA 1
ATOM 719 C C . ALA A 1 98 ? 1.746 -3.996 -11.681 1.00 98.56 98 ALA A C 1
ATOM 721 O O . ALA A 1 98 ? 1.352 -4.924 -12.382 1.00 98.56 98 ALA A O 1
ATOM 722 N N . VAL A 1 99 ? 2.990 -3.529 -11.739 1.00 98.50 99 VAL A N 1
ATOM 723 C CA . VAL A 1 99 ? 4.087 -4.100 -12.535 1.00 98.50 99 VAL A CA 1
ATOM 724 C C . VAL A 1 99 ? 5.210 -4.597 -11.631 1.00 98.50 99 VAL A C 1
ATOM 726 O O . VAL A 1 99 ? 5.934 -5.507 -12.010 1.00 98.50 99 VAL A O 1
ATOM 729 N N . TYR A 1 100 ? 5.352 -4.045 -10.428 1.00 98.75 100 TYR A N 1
ATOM 730 C CA . TYR A 1 100 ? 6.289 -4.544 -9.428 1.00 98.75 100 TYR A CA 1
ATOM 731 C C . TYR A 1 100 ? 5.523 -5.148 -8.261 1.00 98.75 100 TYR A C 1
ATOM 733 O O . TYR A 1 100 ? 4.556 -4.552 -7.788 1.00 98.75 100 TYR A O 1
ATOM 741 N N . GLN A 1 101 ? 5.978 -6.298 -7.784 1.00 98.69 101 GLN A N 1
ATOM 742 C CA . GLN A 1 101 ? 5.503 -6.935 -6.566 1.00 98.69 101 GLN A CA 1
ATOM 743 C C . GLN A 1 101 ? 6.650 -7.036 -5.569 1.00 98.69 101 GLN A C 1
ATOM 745 O O . GLN A 1 101 ? 7.776 -7.372 -5.936 1.00 98.69 101 GLN A O 1
ATOM 750 N N . VAL A 1 102 ? 6.358 -6.743 -4.310 1.00 98.88 102 VAL A N 1
ATOM 751 C CA . VAL A 1 102 ? 7.303 -6.824 -3.199 1.00 98.88 102 VAL A CA 1
ATOM 752 C C . VAL A 1 102 ? 6.682 -7.678 -2.114 1.00 98.88 102 VAL A C 1
ATOM 754 O O . VAL A 1 102 ? 5.537 -7.446 -1.736 1.00 98.88 102 VAL A O 1
ATOM 757 N N . VAL A 1 103 ? 7.445 -8.630 -1.591 1.00 98.81 103 VAL A N 1
ATOM 758 C CA . VAL A 1 103 ? 7.042 -9.431 -0.433 1.00 98.81 103 VAL A CA 1
ATOM 759 C C . VAL A 1 103 ? 7.929 -9.059 0.747 1.00 98.81 103 VAL A C 1
ATOM 761 O O . VAL A 1 103 ? 9.149 -8.934 0.611 1.00 98.81 103 VAL A O 1
ATOM 764 N N . LEU A 1 104 ? 7.313 -8.844 1.905 1.00 98.81 104 LEU A N 1
ATOM 765 C CA . LEU A 1 104 ? 7.997 -8.583 3.167 1.00 98.81 104 LEU A CA 1
ATOM 766 C C . LEU A 1 104 ? 8.104 -9.863 4.009 1.00 98.81 104 LEU A C 1
ATOM 768 O O . LEU A 1 104 ? 7.321 -10.800 3.860 1.00 98.81 104 LEU A O 1
ATOM 772 N N . SER A 1 105 ? 9.057 -9.911 4.940 1.00 98.62 105 SER A N 1
ATOM 773 C CA . SER A 1 105 ? 9.329 -11.096 5.772 1.00 98.62 105 SER A CA 1
ATOM 774 C C . SER A 1 105 ? 8.209 -11.453 6.751 1.00 98.62 105 SER A C 1
ATOM 776 O O . SER A 1 105 ? 8.161 -12.579 7.239 1.00 98.62 105 SER A O 1
ATOM 778 N N . ASN A 1 106 ? 7.285 -10.526 7.005 1.00 97.81 106 ASN A N 1
ATOM 779 C CA . ASN A 1 106 ? 6.062 -10.760 7.770 1.00 97.81 106 ASN A CA 1
ATOM 780 C C . ASN A 1 106 ? 4.861 -11.175 6.896 1.00 97.81 106 ASN A C 1
ATOM 782 O O . ASN A 1 106 ? 3.752 -11.266 7.413 1.00 97.81 106 ASN A O 1
ATOM 786 N N . GLY A 1 107 ? 5.067 -11.403 5.596 1.00 98.25 107 GLY A N 1
ATOM 787 C CA . GLY A 1 107 ? 4.039 -11.853 4.657 1.00 98.25 107 GLY A CA 1
ATOM 788 C C . GLY A 1 107 ? 3.237 -10.739 3.985 1.00 98.25 107 GLY A C 1
ATOM 789 O O . GLY A 1 107 ? 2.437 -11.044 3.109 1.00 98.25 107 GLY A O 1
ATOM 790 N N . ILE A 1 108 ? 3.451 -9.468 4.344 1.00 98.81 108 ILE A N 1
ATOM 791 C CA . ILE A 1 108 ? 2.799 -8.348 3.652 1.00 98.81 108 ILE A CA 1
ATOM 792 C C . ILE A 1 108 ? 3.294 -8.284 2.205 1.00 98.81 108 ILE A C 1
ATOM 794 O O . ILE A 1 108 ? 4.498 -8.347 1.947 1.00 98.81 108 ILE A O 1
ATOM 798 N N . GLU A 1 109 ? 2.365 -8.104 1.272 1.00 98.88 109 GLU A N 1
ATOM 799 C CA . GLU A 1 109 ? 2.645 -7.935 -0.150 1.00 98.88 109 GLU A CA 1
ATOM 800 C C . GLU A 1 109 ? 2.310 -6.512 -0.596 1.00 98.88 109 GLU A C 1
ATOM 802 O O . GLU A 1 109 ? 1.256 -5.969 -0.265 1.00 98.88 109 GLU A O 1
ATOM 807 N N . LEU A 1 110 ? 3.189 -5.911 -1.390 1.00 98.88 110 LEU A N 1
ATOM 808 C CA . LEU A 1 110 ? 2.971 -4.607 -2.000 1.00 98.88 110 LEU A CA 1
ATOM 809 C C . LEU A 1 110 ? 3.009 -4.739 -3.516 1.00 98.88 110 LEU A C 1
ATOM 811 O O . LEU A 1 110 ? 3.864 -5.432 -4.066 1.00 98.88 110 LEU A O 1
ATOM 815 N N . GLY A 1 111 ? 2.117 -4.021 -4.185 1.00 98.81 111 GLY A N 1
ATOM 816 C CA . GLY A 1 111 ? 2.139 -3.839 -5.628 1.00 98.81 111 GLY A CA 1
ATOM 817 C C . GLY A 1 111 ? 2.426 -2.393 -5.979 1.00 98.81 111 GLY A C 1
ATOM 818 O O . GLY A 1 111 ? 1.849 -1.490 -5.374 1.00 98.81 111 GLY A O 1
ATOM 819 N N . PHE A 1 112 ? 3.251 -2.162 -6.996 1.00 98.88 112 PHE A N 1
ATOM 820 C CA . PHE A 1 112 ? 3.532 -0.830 -7.525 1.00 98.88 112 PHE A CA 1
ATOM 821 C C . PHE A 1 112 ? 3.326 -0.782 -9.031 1.00 98.88 112 PHE A C 1
ATOM 823 O O . PHE A 1 112 ? 3.686 -1.711 -9.755 1.00 98.88 112 PHE A O 1
ATOM 830 N N . LYS A 1 113 ? 2.774 0.330 -9.508 1.00 98.56 113 LYS A N 1
ATOM 831 C CA . LYS A 1 113 ? 2.642 0.658 -10.928 1.00 98.56 113 LYS A CA 1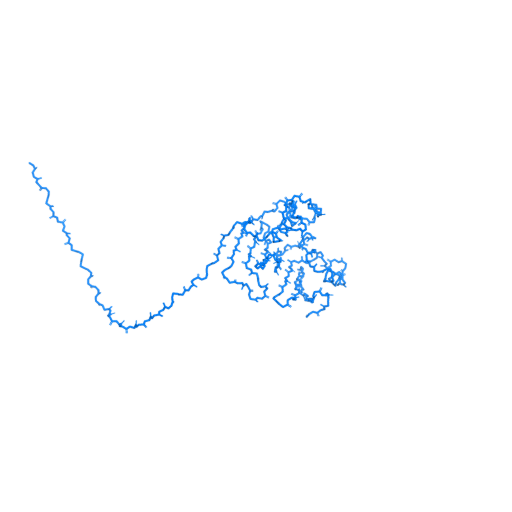
ATOM 832 C C . LYS A 1 113 ? 4.016 0.973 -11.527 1.00 98.56 113 LYS A C 1
ATOM 834 O O . LYS A 1 113 ? 4.995 1.183 -10.810 1.00 98.56 113 LYS A O 1
ATOM 839 N N . GLN A 1 114 ? 4.088 1.051 -12.855 1.00 97.81 114 GLN A N 1
ATOM 840 C CA . GLN A 1 114 ? 5.332 1.359 -13.575 1.00 97.81 114 GLN A CA 1
ATOM 841 C C . GLN A 1 114 ? 5.972 2.691 -13.131 1.00 97.81 114 GLN A C 1
ATOM 843 O O . GLN A 1 114 ? 7.196 2.799 -13.119 1.00 97.81 114 GLN A O 1
ATOM 848 N N . ASP A 1 115 ? 5.159 3.683 -12.747 1.00 97.00 115 ASP A N 1
ATOM 849 C CA . ASP A 1 115 ? 5.601 4.993 -12.245 1.00 97.00 115 ASP A CA 1
ATOM 850 C C . ASP A 1 115 ? 5.968 4.990 -10.748 1.00 97.00 115 ASP A C 1
ATOM 852 O O . ASP A 1 115 ? 6.293 6.036 -10.190 1.00 97.00 115 ASP A O 1
ATOM 856 N N . GLY A 1 116 ? 5.900 3.829 -10.090 1.00 97.81 116 GLY A N 1
ATOM 857 C CA . GLY A 1 116 ? 6.217 3.645 -8.679 1.00 97.81 116 GLY A CA 1
ATOM 858 C C . GLY A 1 116 ? 5.120 4.041 -7.700 1.00 97.81 116 GLY A C 1
ATOM 859 O O . GLY A 1 116 ? 5.312 3.900 -6.493 1.00 97.81 116 GLY A O 1
ATOM 860 N N . LYS A 1 117 ? 3.960 4.510 -8.176 1.00 98.06 117 LYS A N 1
ATOM 861 C CA . LYS A 1 117 ? 2.797 4.667 -7.298 1.00 98.06 117 LYS A CA 1
ATOM 862 C C . LYS A 1 117 ? 2.340 3.300 -6.820 1.00 98.06 117 LYS A C 1
ATOM 864 O O . LYS A 1 117 ? 2.361 2.326 -7.575 1.00 98.06 117 LYS A O 1
ATOM 869 N N . TRP A 1 118 ? 1.901 3.231 -5.572 1.00 98.50 118 TRP A N 1
ATOM 870 C CA . TRP A 1 118 ? 1.343 2.003 -5.032 1.00 98.50 118 TRP A CA 1
ATOM 871 C C . TRP A 1 118 ? 0.056 1.626 -5.786 1.00 98.50 118 TRP A C 1
ATOM 873 O O . TRP A 1 118 ? -0.716 2.480 -6.227 1.00 98.50 118 TRP A O 1
ATOM 883 N N . ALA A 1 119 ? -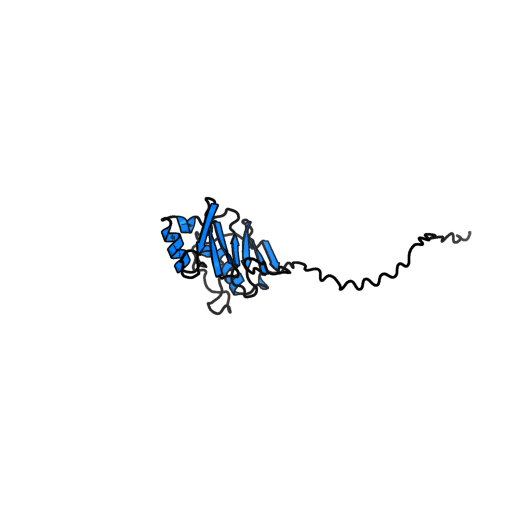0.129 0.328 -5.976 1.00 98.75 119 ALA A N 1
ATOM 884 C CA . ALA A 1 119 ? -1.325 -0.294 -6.526 1.00 98.75 119 ALA A CA 1
ATOM 885 C C . ALA A 1 119 ? -2.077 -1.040 -5.422 1.00 98.75 119 ALA A C 1
ATOM 887 O O . ALA A 1 119 ? -3.295 -0.940 -5.343 1.00 98.75 119 ALA A O 1
ATOM 888 N N . TYR A 1 120 ? -1.358 -1.734 -4.536 1.00 98.88 120 TYR A N 1
ATOM 889 C CA . TYR A 1 120 ? -1.932 -2.328 -3.332 1.00 98.88 120 TYR A CA 1
ATOM 890 C C . TYR A 1 120 ? -0.904 -2.476 -2.211 1.00 98.88 120 TYR A C 1
ATOM 892 O O . TYR A 1 120 ? 0.300 -2.546 -2.460 1.00 98.88 120 TYR A O 1
ATOM 900 N N . VAL A 1 121 ? -1.412 -2.583 -0.987 1.00 98.88 121 VAL A N 1
ATOM 901 C CA . VAL A 1 121 ? -0.721 -3.158 0.168 1.00 98.88 121 VAL A CA 1
ATOM 902 C C . VAL A 1 121 ? -1.680 -4.171 0.782 1.00 98.88 121 VAL A C 1
ATOM 904 O O . VAL A 1 121 ? -2.756 -3.806 1.254 1.00 98.88 121 VAL A O 1
ATOM 907 N N . ASP A 1 122 ? -1.315 -5.445 0.713 1.00 98.81 122 ASP A N 1
ATOM 908 C CA . ASP A 1 122 ? -2.079 -6.580 1.220 1.00 98.81 122 ASP A CA 1
ATOM 909 C C . ASP A 1 122 ? -1.361 -7.148 2.440 1.00 98.81 122 ASP A C 1
ATOM 911 O O . ASP A 1 122 ? -0.272 -7.711 2.346 1.00 98.81 122 ASP A O 1
ATOM 915 N N . GLY A 1 123 ? -1.980 -6.980 3.603 1.00 98.25 123 GLY A N 1
ATOM 916 C CA . GLY A 1 123 ? -1.441 -7.423 4.874 1.00 98.25 123 GLY A CA 1
ATOM 917 C C . GLY A 1 123 ? -1.413 -8.941 5.043 1.00 98.25 123 GLY A C 1
ATOM 918 O O . GLY A 1 123 ? -0.819 -9.412 6.008 1.00 98.25 123 GLY A O 1
ATOM 919 N N . LYS A 1 124 ? -2.081 -9.719 4.172 1.00 96.25 124 LYS A N 1
ATOM 920 C CA . LYS A 1 124 ? -2.270 -11.175 4.338 1.00 96.25 124 LYS A CA 1
ATOM 921 C C . LYS A 1 124 ? -2.774 -11.556 5.738 1.00 96.25 124 LYS A C 1
ATOM 923 O O . LYS A 1 124 ? -2.344 -12.541 6.332 1.00 96.25 124 LYS A O 1
ATOM 928 N N . GLY A 1 125 ? -3.691 -10.750 6.276 1.00 91.00 125 GLY A N 1
ATOM 929 C CA . GLY A 1 125 ? -4.244 -10.902 7.627 1.00 91.00 125 GLY A CA 1
ATOM 930 C C . GLY A 1 125 ? -3.517 -10.106 8.718 1.00 91.00 125 GLY A C 1
ATOM 931 O O . GLY A 1 125 ? -4.017 -10.030 9.837 1.00 91.00 125 GLY A O 1
ATOM 932 N N . VAL A 1 126 ? -2.382 -9.470 8.412 1.00 96.81 126 VAL A N 1
ATOM 933 C CA . VAL A 1 126 ? -1.737 -8.479 9.286 1.00 96.81 126 VAL A CA 1
ATOM 934 C C . VAL A 1 126 ? -2.447 -7.131 9.141 1.00 96.81 126 VAL A C 1
ATOM 936 O O . VAL A 1 126 ? -2.693 -6.670 8.028 1.00 96.81 126 VAL A O 1
ATOM 939 N N . LEU A 1 127 ? -2.746 -6.474 10.265 1.00 98.19 127 LEU A N 1
ATOM 940 C CA . LEU A 1 127 ? -3.282 -5.112 10.261 1.00 98.19 127 LEU A CA 1
ATOM 941 C C . LEU A 1 127 ? -2.267 -4.128 9.662 1.00 98.19 127 LEU A C 1
ATOM 943 O O . LEU A 1 127 ? -1.072 -4.142 9.991 1.00 98.19 127 LEU A O 1
ATOM 947 N N . LEU A 1 128 ? -2.755 -3.257 8.783 1.00 98.69 128 LEU A N 1
ATOM 948 C CA . LEU A 1 128 ? -1.971 -2.179 8.209 1.00 98.69 128 LEU A CA 1
ATOM 949 C C . LEU A 1 128 ? -1.708 -1.114 9.279 1.00 98.69 128 LEU A C 1
ATOM 951 O O . LEU A 1 128 ? -2.628 -0.649 9.948 1.00 98.69 128 LEU A O 1
ATOM 955 N N . LYS A 1 129 ? -0.440 -0.735 9.447 1.00 98.62 129 LYS A N 1
ATOM 956 C CA . LYS A 1 129 ? -0.017 0.346 10.350 1.00 98.62 129 LYS A CA 1
ATOM 957 C C . LYS A 1 129 ? -0.152 1.709 9.680 1.00 98.62 129 LYS A C 1
ATOM 959 O O . LYS A 1 129 ? -0.301 1.777 8.458 1.00 98.62 129 LYS A O 1
ATOM 964 N N . GLU A 1 130 ? -0.040 2.792 10.450 1.00 98.62 130 GLU A N 1
ATOM 965 C CA . GLU A 1 130 ? -0.133 4.152 9.906 1.00 98.62 130 GLU A CA 1
ATOM 966 C C . GLU A 1 130 ? 0.874 4.431 8.792 1.00 98.62 130 GLU A C 1
ATOM 968 O O . GLU A 1 130 ? 0.509 5.023 7.777 1.00 98.62 130 GLU A O 1
ATOM 973 N N . SER A 1 131 ? 2.092 3.897 8.894 1.00 98.50 131 SER A N 1
ATOM 974 C CA . SER A 1 131 ? 3.091 3.975 7.817 1.00 98.50 131 SER A CA 1
ATOM 975 C C . SER A 1 131 ? 2.651 3.367 6.477 1.00 98.50 131 SER A C 1
ATOM 977 O O . SER A 1 131 ? 3.255 3.668 5.453 1.00 98.50 131 SER A O 1
ATOM 979 N N . ALA A 1 132 ? 1.609 2.531 6.464 1.00 98.44 132 ALA A N 1
ATOM 980 C CA . ALA A 1 132 ? 0.996 1.993 5.258 1.00 98.44 132 ALA A CA 1
ATOM 981 C C . ALA A 1 132 ? -0.307 2.727 4.910 1.00 98.44 132 ALA A C 1
ATOM 983 O O . ALA A 1 132 ? -0.396 3.337 3.847 1.00 98.44 132 ALA A O 1
ATOM 984 N N . TRP A 1 133 ? -1.321 2.714 5.787 1.00 98.38 133 TRP A N 1
ATOM 985 C CA . TRP A 1 133 ? -2.651 3.235 5.427 1.00 98.38 133 TRP A CA 1
ATOM 986 C C . TRP A 1 133 ? -2.690 4.755 5.224 1.00 98.38 133 TRP A C 1
ATOM 988 O O . TRP A 1 133 ? -3.605 5.250 4.564 1.00 98.38 133 TRP A O 1
ATOM 998 N N . SER A 1 134 ? -1.703 5.509 5.722 1.00 98.06 134 SER A N 1
ATOM 999 C CA . SER A 1 134 ? -1.612 6.962 5.500 1.00 98.06 134 SER A CA 1
ATOM 1000 C C . SER A 1 134 ? -1.388 7.353 4.032 1.00 98.06 134 SER A C 1
ATOM 1002 O O . SER A 1 134 ? -1.577 8.515 3.680 1.00 98.06 134 SER A O 1
ATOM 1004 N N . TYR A 1 135 ? -1.051 6.394 3.160 1.00 97.88 135 TYR A N 1
ATOM 1005 C CA . TYR A 1 135 ? -0.937 6.593 1.710 1.00 97.88 135 TYR A CA 1
ATOM 1006 C C . TYR A 1 135 ? -2.287 6.581 0.981 1.00 97.88 135 TYR A C 1
ATOM 1008 O O . TYR A 1 135 ? -2.340 6.872 -0.219 1.00 97.88 135 TYR A O 1
ATOM 1016 N N . LEU A 1 136 ? -3.382 6.261 1.679 1.00 98.56 136 LEU A N 1
ATOM 1017 C CA . LEU A 1 136 ? -4.727 6.560 1.194 1.00 98.56 136 LEU A CA 1
ATOM 1018 C C . LEU A 1 136 ? -4.915 8.085 1.100 1.00 98.56 136 LEU A C 1
ATOM 1020 O O . LEU A 1 136 ? -4.408 8.809 1.958 1.00 98.56 136 LEU A O 1
ATOM 1024 N N . PRO A 1 137 ? -5.686 8.600 0.129 1.00 98.44 137 PRO A N 1
ATOM 1025 C CA . PRO A 1 137 ? -6.050 10.012 0.100 1.00 98.44 137 PRO A CA 1
ATOM 1026 C C . PRO A 1 137 ? -6.708 10.437 1.415 1.00 98.44 137 PRO A C 1
ATOM 1028 O O . PRO A 1 137 ? -7.519 9.698 1.976 1.00 98.44 137 PRO A O 1
ATOM 1031 N N . LEU A 1 138 ? -6.395 11.644 1.895 1.00 98.50 138 LEU A N 1
ATOM 1032 C CA . LEU A 1 138 ? -6.954 12.161 3.148 1.00 98.50 138 LEU A CA 1
ATOM 1033 C C . LEU A 1 138 ? -8.496 12.078 3.197 1.00 98.50 138 LEU A C 1
ATOM 1035 O O . LEU A 1 138 ? -9.008 11.621 4.218 1.00 98.50 138 LEU A O 1
ATOM 1039 N N . PRO A 1 139 ? -9.248 12.406 2.124 1.00 98.69 139 PRO A N 1
ATOM 1040 C CA . PRO A 1 139 ? -10.701 12.240 2.135 1.00 98.69 139 PRO A CA 1
ATOM 1041 C C . PRO A 1 139 ? -11.154 10.783 2.320 1.00 98.69 139 PRO A C 1
ATOM 1043 O O . PRO A 1 139 ? -12.099 10.523 3.062 1.00 98.69 139 PRO A O 1
ATOM 1046 N N . VAL A 1 140 ? -10.447 9.815 1.727 1.00 98.81 140 VAL A N 1
ATOM 1047 C CA . VAL A 1 140 ? -10.712 8.380 1.932 1.00 98.81 140 VAL A CA 1
ATOM 1048 C C . VAL A 1 140 ? -10.451 7.991 3.387 1.00 98.81 140 VAL A C 1
ATOM 1050 O O . VAL A 1 140 ? -11.281 7.321 4.000 1.00 98.81 140 VAL A O 1
ATOM 1053 N N . GLN A 1 141 ? -9.348 8.460 3.981 1.00 98.69 141 GLN A N 1
ATOM 1054 C CA . GLN A 1 141 ? -9.066 8.234 5.403 1.00 98.69 141 GLN A CA 1
ATOM 1055 C C . GLN A 1 141 ? -10.176 8.810 6.295 1.00 98.69 141 GLN A C 1
ATOM 1057 O O . GLN A 1 141 ? -10.612 8.151 7.241 1.00 98.69 141 GLN A O 1
ATOM 1062 N N . THR A 1 142 ? -10.659 10.019 5.993 1.00 98.50 142 THR A N 1
ATOM 1063 C CA . THR A 1 142 ? -11.780 10.649 6.704 1.00 98.50 142 THR A CA 1
ATOM 1064 C C . THR A 1 142 ? -13.045 9.800 6.608 1.00 98.50 142 THR A C 1
ATOM 1066 O O . THR A 1 142 ? -13.668 9.531 7.635 1.00 98.50 142 THR A O 1
ATOM 1069 N N . SER A 1 143 ? -13.395 9.317 5.416 1.00 98.56 143 SER A N 1
ATOM 1070 C CA . SER A 1 143 ? -14.565 8.456 5.218 1.00 98.56 143 SER A CA 1
ATOM 1071 C C . SER A 1 143 ? -14.454 7.121 5.953 1.00 98.56 143 SER A C 1
ATOM 1073 O O . SER A 1 143 ? -15.433 6.674 6.548 1.00 98.56 143 SER A O 1
ATOM 1075 N N . VAL A 1 144 ? -13.269 6.501 5.983 1.00 98.50 144 VAL A N 1
ATOM 1076 C CA . VAL A 1 144 ? -13.036 5.274 6.764 1.00 98.50 144 VAL A CA 1
ATOM 1077 C C . VAL A 1 144 ? -13.212 5.537 8.261 1.00 98.50 144 VAL A C 1
ATOM 1079 O O . VAL A 1 144 ? -13.909 4.784 8.937 1.00 98.50 144 VAL A O 1
ATOM 1082 N N . ARG A 1 145 ? -12.662 6.640 8.784 1.00 98.19 145 ARG A N 1
ATOM 1083 C CA . ARG A 1 145 ? -12.851 7.055 10.189 1.00 98.19 145 ARG A CA 1
ATOM 1084 C C . ARG A 1 145 ? -14.306 7.398 10.527 1.00 98.19 145 ARG A C 1
ATOM 1086 O O . ARG A 1 145 ? -14.681 7.359 11.693 1.00 98.19 145 ARG A O 1
ATOM 1093 N N . GLY A 1 146 ? -15.125 7.713 9.524 1.00 97.75 146 GLY A N 1
ATOM 1094 C CA . GLY A 1 146 ? -16.565 7.915 9.673 1.00 97.75 146 GLY A CA 1
ATOM 1095 C C . GLY A 1 146 ? -17.368 6.627 9.898 1.00 97.75 146 GLY A C 1
ATOM 1096 O O . GLY A 1 146 ? -18.518 6.714 10.318 1.00 97.75 146 GLY A O 1
ATOM 1097 N N . ILE A 1 147 ? -16.792 5.442 9.643 1.00 97.31 147 ILE A N 1
ATOM 1098 C CA . ILE A 1 147 ? -17.464 4.149 9.869 1.00 97.31 147 ILE A CA 1
ATOM 1099 C C . ILE A 1 147 ? -17.572 3.851 11.369 1.00 97.31 147 ILE A C 1
ATOM 1101 O O . ILE A 1 147 ? -18.643 3.510 11.866 1.00 97.31 147 ILE A O 1
ATOM 1105 N N . SER A 1 148 ? -16.449 3.946 12.082 1.00 96.94 148 SER A N 1
ATOM 1106 C CA . SER A 1 148 ? -16.336 3.719 13.523 1.00 96.94 148 SER A CA 1
ATOM 1107 C C . SER A 1 148 ? -15.035 4.337 14.049 1.00 96.94 148 SER A C 1
ATOM 1109 O O . SER A 1 148 ? -14.132 4.670 13.278 1.00 96.94 148 SER A O 1
ATOM 1111 N N . ALA A 1 149 ? -14.899 4.436 15.374 1.00 94.06 149 ALA A N 1
ATOM 1112 C CA . ALA A 1 149 ? -13.680 4.946 16.005 1.00 94.06 149 ALA A CA 1
ATOM 1113 C C . ALA A 1 149 ? -12.429 4.079 15.733 1.00 94.06 149 ALA A C 1
ATOM 1115 O O . ALA A 1 149 ? -11.314 4.588 15.833 1.00 94.06 149 ALA A O 1
ATOM 1116 N N . THR A 1 150 ? -12.603 2.797 15.392 1.00 95.81 150 THR A N 1
ATOM 1117 C CA . THR A 1 150 ? -11.517 1.815 15.210 1.00 95.81 150 THR A CA 1
ATOM 1118 C C . THR A 1 150 ? -11.291 1.406 13.753 1.00 95.81 150 THR A C 1
ATOM 1120 O O . THR A 1 150 ? -10.261 0.810 13.449 1.00 95.81 150 THR A O 1
ATOM 1123 N N . ALA A 1 151 ? -12.185 1.771 12.828 1.00 97.75 151 ALA A N 1
ATOM 1124 C CA . ALA A 1 151 ? -12.168 1.267 11.452 1.00 97.75 151 ALA A CA 1
ATOM 1125 C C . ALA A 1 151 ? -10.821 1.459 10.731 1.00 97.75 151 ALA A C 1
ATOM 1127 O O . ALA A 1 151 ? -10.335 0.551 10.064 1.00 97.75 151 ALA A O 1
ATOM 1128 N N . ILE A 1 152 ? -10.167 2.615 10.889 1.00 98.06 152 ILE A N 1
ATOM 1129 C CA . ILE A 1 152 ? -8.875 2.882 10.230 1.00 98.06 152 ILE A CA 1
ATOM 1130 C C . ILE A 1 152 ? -7.766 1.913 10.679 1.00 98.06 152 ILE A C 1
ATOM 1132 O O . ILE A 1 152 ? -6.875 1.595 9.901 1.00 98.06 152 ILE A O 1
ATOM 1136 N N . THR A 1 153 ? -7.825 1.435 11.925 1.00 97.56 153 THR A N 1
ATOM 1137 C CA . THR A 1 153 ? -6.839 0.507 12.500 1.00 97.56 153 THR A CA 1
ATOM 1138 C C . THR A 1 153 ? -7.176 -0.955 12.228 1.00 97.56 153 THR A C 1
ATOM 1140 O O . THR A 1 153 ? -6.390 -1.832 12.562 1.00 97.56 153 THR A O 1
ATOM 1143 N N . GLU A 1 154 ? -8.329 -1.220 11.613 1.00 98.38 154 GLU A N 1
ATOM 1144 C CA . GLU A 1 154 ? -8.810 -2.558 11.260 1.00 98.38 154 GLU A CA 1
ATOM 1145 C C . GLU A 1 154 ? -8.552 -2.891 9.781 1.00 98.38 154 GLU A C 1
ATOM 1147 O O . GLU A 1 154 ? -8.962 -3.947 9.301 1.00 98.38 154 GLU A O 1
ATOM 1152 N N . ILE A 1 155 ? -7.878 -2.009 9.034 1.00 98.75 155 ILE A N 1
ATOM 1153 C CA . ILE A 1 155 ? -7.548 -2.237 7.625 1.00 98.75 155 ILE A CA 1
ATOM 1154 C C . ILE A 1 155 ? -6.525 -3.369 7.520 1.00 98.75 155 ILE A C 1
ATOM 1156 O O . ILE A 1 155 ? -5.461 -3.309 8.126 1.00 98.75 155 ILE A O 1
ATOM 1160 N N . VAL A 1 156 ? -6.811 -4.367 6.686 1.00 98.69 156 VAL A N 1
ATOM 1161 C CA . VAL A 1 156 ? -5.875 -5.455 6.346 1.00 98.69 156 VAL A CA 1
ATOM 1162 C C . VAL A 1 156 ? -5.395 -5.387 4.904 1.00 98.69 156 VAL A C 1
ATOM 1164 O O . VAL A 1 156 ? -4.352 -5.944 4.585 1.00 98.69 156 VAL A O 1
ATOM 1167 N N . LYS A 1 157 ? -6.123 -4.705 4.017 1.00 98.75 157 LYS A N 1
ATOM 1168 C CA . LYS A 1 157 ? -5.699 -4.495 2.631 1.00 98.75 157 LYS A CA 1
ATOM 1169 C C . LYS A 1 157 ? -6.212 -3.160 2.112 1.00 98.75 157 LYS A C 1
ATOM 1171 O O . LYS A 1 157 ? -7.367 -2.800 2.340 1.00 98.75 157 LYS A O 1
ATOM 1176 N N . MET A 1 158 ? -5.366 -2.466 1.361 1.00 98.81 158 MET A N 1
ATOM 1177 C CA . MET A 1 158 ? -5.742 -1.312 0.548 1.00 98.81 158 MET A CA 1
ATOM 1178 C C . MET A 1 158 ? -5.291 -1.524 -0.896 1.00 98.81 158 MET A C 1
ATOM 1180 O O . MET A 1 158 ? -4.214 -2.062 -1.142 1.00 98.81 158 MET A O 1
ATOM 1184 N N . GLU A 1 159 ? -6.111 -1.113 -1.856 1.00 98.81 159 GLU A N 1
ATOM 1185 C CA . GLU A 1 159 ? -5.851 -1.258 -3.290 1.00 98.81 159 GLU A CA 1
ATOM 1186 C C . GLU A 1 159 ? -6.429 -0.064 -4.052 1.00 98.81 159 GLU A C 1
ATOM 1188 O O . GLU A 1 159 ? -7.483 0.444 -3.680 1.00 98.81 159 GLU A O 1
ATOM 1193 N N . VAL A 1 160 ? -5.768 0.380 -5.120 1.00 98.69 160 VAL A N 1
ATOM 1194 C CA . VAL A 1 160 ? -6.286 1.382 -6.055 1.00 98.69 160 VAL A CA 1
ATOM 1195 C C . VAL A 1 160 ? -6.341 0.793 -7.461 1.00 98.69 160 VAL A C 1
ATOM 1197 O O . VAL A 1 160 ? -5.326 0.374 -8.021 1.00 98.69 160 VAL A O 1
ATOM 1200 N N . SER A 1 161 ? -7.537 0.766 -8.048 1.00 98.56 161 SER A N 1
ATOM 1201 C CA . SER A 1 161 ? -7.740 0.214 -9.388 1.00 98.56 161 SER A CA 1
ATOM 1202 C C . SER A 1 161 ? -7.117 1.090 -10.483 1.00 98.56 161 SER A C 1
ATOM 1204 O O . SER A 1 161 ? -6.707 2.238 -10.263 1.00 98.56 161 SER A O 1
ATOM 1206 N N . THR A 1 162 ? -7.076 0.575 -11.711 1.00 97.75 162 THR A N 1
ATOM 1207 C CA . THR A 1 162 ? -6.733 1.360 -12.910 1.00 97.75 162 THR A CA 1
ATOM 1208 C C . THR A 1 162 ? -7.728 2.496 -13.177 1.00 97.75 162 THR A C 1
ATOM 1210 O O . THR A 1 162 ? -7.346 3.499 -13.774 1.00 97.75 162 THR A O 1
ATOM 1213 N N . ALA A 1 163 ? -8.960 2.390 -12.667 1.00 97.31 163 ALA A N 1
ATOM 1214 C CA . ALA A 1 163 ? -9.986 3.433 -12.722 1.00 97.31 163 ALA A CA 1
ATOM 1215 C C . ALA A 1 163 ? -9.905 4.455 -11.568 1.00 97.31 163 ALA A C 1
ATOM 1217 O O . ALA A 1 163 ? -10.742 5.349 -11.496 1.00 97.31 163 ALA A O 1
ATOM 1218 N N . GLY A 1 164 ? -8.929 4.333 -10.658 1.00 97.50 164 GLY A N 1
ATOM 1219 C CA . GLY A 1 164 ? -8.767 5.259 -9.530 1.00 97.50 164 GLY A CA 1
ATOM 1220 C C . GLY A 1 164 ? -9.719 5.011 -8.355 1.00 97.50 164 GLY A C 1
ATOM 1221 O O . GLY A 1 164 ? -9.907 5.897 -7.528 1.00 97.50 164 GLY A O 1
ATOM 1222 N N . VAL A 1 165 ? -10.310 3.815 -8.261 1.00 98.62 165 VAL A N 1
ATOM 1223 C CA . VAL A 1 165 ? -11.175 3.430 -7.134 1.00 98.62 165 VAL A CA 1
ATOM 1224 C C . VAL A 1 165 ? -10.337 2.795 -6.032 1.00 98.62 165 VAL A C 1
ATOM 1226 O O . VAL A 1 165 ? -9.660 1.791 -6.266 1.00 98.62 165 VAL A O 1
ATOM 1229 N N . TYR A 1 166 ? -10.427 3.348 -4.826 1.00 98.81 166 TYR A N 1
ATOM 1230 C CA . TYR A 1 166 ? -9.756 2.863 -3.626 1.00 98.81 166 TYR A CA 1
ATOM 1231 C C . TYR A 1 166 ? -10.612 1.803 -2.943 1.00 98.81 166 TYR A C 1
ATOM 1233 O O . TYR A 1 166 ? -11.695 2.095 -2.444 1.00 98.81 166 TYR A O 1
ATOM 1241 N N . THR A 1 167 ? -10.127 0.569 -2.898 1.00 98.81 167 THR A N 1
ATOM 1242 C CA . THR A 1 167 ? -10.757 -0.540 -2.183 1.00 98.81 167 THR A CA 1
ATOM 1243 C C . THR A 1 167 ? -10.039 -0.758 -0.857 1.00 98.81 167 THR A C 1
ATOM 1245 O O . THR A 1 167 ? -8.837 -1.019 -0.830 1.00 98.81 167 THR A O 1
ATOM 1248 N N . VAL A 1 168 ? -10.781 -0.673 0.244 1.00 98.81 168 VAL A N 1
ATOM 1249 C CA . VAL A 1 168 ? -10.309 -0.921 1.610 1.00 98.81 168 VAL A CA 1
ATOM 1250 C C . VAL A 1 168 ? -10.983 -2.186 2.125 1.00 98.81 168 VAL A C 1
ATOM 1252 O O . VAL A 1 168 ? -12.209 -2.292 2.102 1.00 98.81 168 VAL A O 1
ATOM 1255 N N . THR A 1 169 ? -10.182 -3.151 2.566 1.00 98.75 169 THR A N 1
ATOM 1256 C CA . THR A 1 169 ? -10.650 -4.392 3.196 1.00 98.75 169 THR A CA 1
ATOM 1257 C C . THR A 1 169 ? -10.295 -4.367 4.673 1.00 98.75 169 THR A C 1
ATOM 1259 O O . THR A 1 169 ? -9.144 -4.095 5.029 1.00 98.75 169 THR A O 1
ATOM 1262 N N . PHE A 1 170 ? -11.276 -4.666 5.515 1.00 98.56 170 PHE A N 1
ATOM 1263 C CA . PHE A 1 170 ? -11.155 -4.688 6.967 1.00 98.56 170 PHE A CA 1
ATOM 1264 C C . PHE A 1 170 ? -10.946 -6.114 7.486 1.00 98.56 170 PHE A C 1
ATOM 1266 O O . PHE A 1 170 ? -11.176 -7.097 6.779 1.00 98.56 170 PHE A O 1
ATOM 1273 N N . GLN A 1 171 ? -10.490 -6.227 8.731 1.00 97.94 171 GLN A N 1
ATOM 1274 C CA . GLN A 1 171 ? -10.171 -7.490 9.396 1.00 97.94 171 GLN A CA 1
ATOM 1275 C C . GLN A 1 171 ? -11.358 -8.464 9.464 1.00 97.94 171 GLN A C 1
ATOM 1277 O O . GLN A 1 171 ? -11.162 -9.676 9.421 1.00 97.94 171 GLN A O 1
ATOM 1282 N N . ASP A 1 172 ? -12.583 -7.947 9.547 1.00 96.62 172 ASP A N 1
ATOM 1283 C CA . ASP A 1 172 ? -13.822 -8.732 9.543 1.00 96.62 172 ASP A CA 1
ATOM 1284 C C . ASP A 1 172 ? -14.221 -9.243 8.141 1.00 96.62 172 ASP A C 1
ATOM 1286 O O . ASP A 1 172 ? -15.228 -9.934 7.993 1.00 96.62 172 ASP A O 1
ATOM 1290 N N . GLY A 1 173 ? -13.440 -8.910 7.109 1.00 96.94 173 GLY A N 1
ATOM 1291 C CA . GLY A 1 173 ? -13.720 -9.228 5.712 1.00 96.94 173 GLY A CA 1
ATOM 1292 C C . GLY A 1 173 ? -14.633 -8.219 5.014 1.00 96.94 173 GLY A C 1
ATOM 1293 O O . GLY A 1 173 ? -14.897 -8.372 3.820 1.00 96.94 173 GLY A O 1
ATOM 1294 N N . THR A 1 174 ? -15.100 -7.176 5.708 1.00 97.81 174 THR A N 1
ATOM 1295 C CA . THR A 1 174 ? -15.858 -6.089 5.088 1.00 97.81 174 THR A CA 1
ATOM 1296 C C . THR A 1 174 ? -14.991 -5.391 4.043 1.00 97.81 174 THR A C 1
ATOM 1298 O O . THR A 1 174 ? -13.813 -5.111 4.263 1.00 97.81 174 THR A O 1
ATOM 1301 N N . VAL A 1 175 ? -15.589 -5.067 2.895 1.00 98.44 175 VAL A N 1
ATOM 1302 C CA . VAL A 1 175 ? -14.936 -4.323 1.813 1.00 98.44 175 VAL A CA 1
ATOM 1303 C C . VAL A 1 175 ? -15.706 -3.034 1.550 1.00 98.44 175 VAL A C 1
ATOM 1305 O O . VAL A 1 175 ? -16.930 -3.047 1.395 1.00 98.44 175 VAL A O 1
ATOM 1308 N N . LYS A 1 176 ? -14.991 -1.911 1.481 1.00 98.62 176 LYS A N 1
ATOM 1309 C CA . LYS A 1 176 ? -15.529 -0.599 1.102 1.00 98.62 176 LYS A CA 1
ATOM 1310 C C . LYS A 1 176 ? -14.744 -0.034 -0.071 1.00 98.62 176 LYS A C 1
ATOM 1312 O O . LYS A 1 176 ? -13.538 -0.244 -0.173 1.00 98.62 176 LYS A O 1
ATOM 1317 N N . LYS A 1 177 ? -15.442 0.676 -0.953 1.00 98.69 177 LYS A N 1
ATOM 1318 C CA . LYS A 1 177 ? -14.867 1.308 -2.139 1.00 98.69 177 LYS A CA 1
ATOM 1319 C C . LYS A 1 177 ? -15.112 2.805 -2.102 1.00 98.69 177 LYS A C 1
ATOM 1321 O O . LYS A 1 177 ? -16.200 3.237 -1.720 1.00 98.69 177 LYS A O 1
ATOM 1326 N N . TYR A 1 178 ? -14.101 3.563 -2.504 1.00 98.75 178 TYR A N 1
ATOM 1327 C CA . TYR A 1 178 ? -14.110 5.015 -2.466 1.00 98.75 178 TYR A CA 1
ATOM 1328 C C . TYR A 1 178 ? -13.531 5.609 -3.745 1.00 98.75 178 TYR A C 1
ATOM 1330 O O . TYR A 1 178 ? -12.559 5.090 -4.297 1.00 98.75 178 TYR A O 1
ATOM 1338 N N . ASN A 1 179 ? -14.091 6.733 -4.175 1.00 98.56 179 ASN A N 1
ATOM 1339 C CA . ASN A 1 179 ? -13.410 7.655 -5.075 1.00 98.56 179 ASN A CA 1
ATOM 1340 C C . ASN A 1 179 ? -12.293 8.382 -4.304 1.00 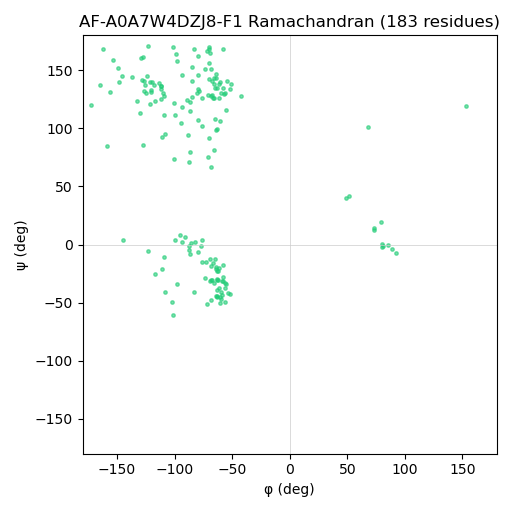98.56 179 ASN A C 1
ATOM 1342 O O . ASN A 1 179 ? -12.253 8.361 -3.072 1.00 98.56 179 ASN A O 1
ATOM 1346 N N . GLU A 1 180 ? -11.385 9.053 -5.014 1.00 98.00 180 GLU A N 1
ATOM 1347 C CA . GLU A 1 180 ? -10.273 9.795 -4.393 1.00 98.00 180 GLU A CA 1
ATOM 1348 C C . GLU A 1 180 ? -10.747 10.887 -3.414 1.00 98.00 180 GLU A C 1
ATOM 1350 O O . GLU A 1 180 ? -10.104 11.143 -2.395 1.00 98.00 180 GLU A O 1
ATOM 1355 N N . ASP A 1 181 ? -11.913 11.481 -3.683 1.00 98.31 181 ASP A N 1
ATOM 1356 C CA . ASP A 1 181 ? -12.565 12.481 -2.830 1.00 98.31 181 ASP A CA 1
ATOM 1357 C C . ASP A 1 181 ? -13.257 11.890 -1.586 1.00 98.31 181 ASP A C 1
ATOM 1359 O O . ASP A 1 181 ? -13.877 12.619 -0.812 1.00 98.31 181 ASP A O 1
ATOM 1363 N N . GLY A 1 182 ? -13.135 10.578 -1.364 1.00 98.12 182 GLY A N 1
ATOM 1364 C CA . GLY A 1 182 ? -13.683 9.880 -0.206 1.00 98.12 182 GLY A CA 1
ATOM 1365 C C . GLY A 1 182 ? -15.168 9.540 -0.318 1.00 98.12 182 GLY A C 1
ATOM 1366 O O . GLY A 1 182 ? -15.705 8.918 0.602 1.00 98.12 182 GLY A O 1
ATOM 1367 N N . THR A 1 183 ? -15.849 9.901 -1.409 1.00 98.38 183 THR A N 1
ATOM 1368 C CA . THR A 1 183 ? -17.224 9.448 -1.665 1.00 98.38 183 THR A CA 1
ATOM 1369 C C . THR A 1 183 ? -17.250 7.956 -1.998 1.00 98.38 183 THR A C 1
ATOM 1371 O O . THR A 1 183 ? -16.246 7.389 -2.424 1.00 98.38 183 THR A O 1
ATOM 1374 N N . ALA A 1 184 ? -18.387 7.291 -1.784 1.00 97.88 184 ALA A N 1
ATOM 1375 C CA . ALA A 1 184 ? -18.534 5.883 -2.149 1.00 97.88 184 ALA A CA 1
ATOM 1376 C C . ALA A 1 184 ? -18.464 5.700 -3.678 1.00 97.88 184 ALA A C 1
ATOM 1378 O O . ALA A 1 184 ? -19.058 6.489 -4.416 1.00 97.88 184 ALA A O 1
ATOM 1379 N N . ALA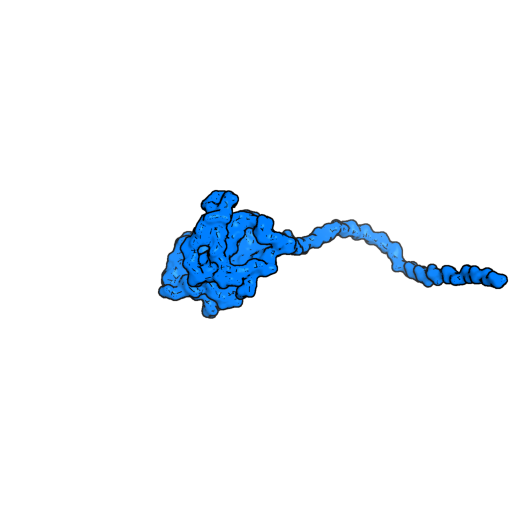 A 1 185 ? -17.760 4.656 -4.119 1.00 95.56 185 ALA A N 1
ATOM 1380 C CA . ALA A 1 185 ? -17.603 4.270 -5.526 1.00 95.56 185 ALA A CA 1
ATOM 1381 C C . ALA A 1 185 ? -18.410 3.017 -5.885 1.00 95.56 185 ALA A C 1
ATOM 1383 O O . ALA A 1 185 ? -18.531 2.120 -5.014 1.00 95.56 185 ALA A O 1
#

Radius of gyration: 26.38 Å; Cα contacts (8 Å, |Δi|>4): 338; chains: 1; bounding box: 72×73×62 Å

Mean predicted aligned error: 9.36 Å

pLDDT: mean 89.65, std 18.09, range [40.03, 98.88]

Sequence (185 aa):
MKKTVLVLGCLLAIGFSSVSCNRDDGMPETVLVDTTIQRSDLPKNADHLIASMLGEPIYDATFTSKNVTNPFSASEVYTGVTVTSVTRLATANADNGAVYQVVLSNGIELGFKQDGKWAYVDGKGVLLKESAWSYLPLPVQTSVRGISATAITEIVKMEVSTAGVYTVTFQDGTVKKYNEDGTAA

Solvent-accessible surface area (backbone atoms only — not comparable to full-atom values): 10528 Å² total; per-residue (Å²): 138,84,84,88,79,91,82,81,92,79,92,82,81,88,81,88,84,74,94,69,89,68,88,72,82,68,69,80,75,78,79,73,61,66,40,81,50,58,73,86,73,48,43,56,63,37,46,27,48,53,23,36,29,38,58,32,54,17,45,42,99,79,58,79,49,72,71,36,76,46,88,57,54,77,87,30,24,44,71,92,50,46,80,73,48,32,34,38,48,60,61,56,40,87,64,34,39,25,24,35,40,37,34,33,70,79,58,32,35,36,25,19,24,86,86,13,47,75,14,32,43,38,21,80,81,40,66,43,39,58,40,53,59,65,77,47,47,67,42,34,51,53,46,41,45,67,75,37,98,56,46,64,65,33,25,20,30,44,35,31,33,68,86,53,40,36,37,41,30,34,74,89,68,52,72,50,44,17,35,67,78,26,47,80,98

Foldseek 3Di:
DDDDDDDDDDPDDDDDDDPPPDPCPPDPPPPLDKDWDDLVPAQLLLVQLVCLQAQHQHADPVSPDRHHGRPDDPVQHDHPKDWPTKIAGSAQDQWQQFRIWIAIPQGWIWGAHPNSHTFKIAQVLNFHGCSNLVSQQPLLLVLQCVVDVCRSRQWRMWGATPVRKIWTAGNVRDIFIAHSNNHGD

Nearest PDB structures (foldseek):
  3db7-assembly1_A  TM=8.227E-01  e=4.935E-06  Bacteroides thetaiotaomicron
  3due-assembly1_A  TM=8.513E-01  e=1.625E-05  Phocaeicola vulgatus ATCC 8482
  4dsd-assembly2_B  TM=7.932E-01  e=5.901E-06  Bacteroides ovatus ATCC 8483
  3elg-assembly2_B  TM=7.784E-01  e=5.560E-06  Phocaeicola vulgatus ATCC 8482
  4poi-assembly1_A  TM=7.692E-01  e=4.748E-05  Bacteroides caccae ATCC 43185

Secondary structure (DSSP, 8-state):
--PPPP----------------------------EE--GGGS-HHHHHHHHHHHTPPEEPTTS--EEEPP-S-GGGS-TT--EEEEEE-SS--TTT---EEEEETTS-EEEE-TTS-EEEEE-TTSPPPHHHHTTS-HHHHHHHHTT-SSGGGGEEEEEE-TT--EEEEETTS-EEEE-TTS-B-